Protein AF-A0A1J4YZ88-F1 (afdb_monomer)

pLDDT: mean 86.49, std 13.77, range [35.91, 98.31]

Solvent-accessible surface area (backbone atoms only — not comparable to full-atom values): 12355 Å² total; per-residue (Å²): 135,85,50,66,46,73,50,47,40,57,52,43,52,54,49,43,57,74,71,48,98,42,46,67,57,55,49,52,51,52,38,56,49,49,33,70,71,44,70,87,33,51,60,50,65,73,46,50,50,72,45,87,78,40,35,40,35,40,28,51,32,36,44,35,28,96,92,54,30,47,48,50,29,52,32,40,38,39,38,43,44,69,67,39,54,77,74,56,26,47,34,41,37,37,33,35,44,43,39,70,11,35,38,38,36,42,35,36,42,46,84,58,100,57,36,33,39,40,34,46,35,39,40,38,55,30,28,36,48,48,43,32,56,25,47,64,32,67,77,41,30,48,40,45,37,30,32,35,35,41,39,40,40,31,33,40,41,36,45,77,72,40,38,41,30,46,33,34,39,44,80,79,18,34,40,38,25,60,59,38,62,70,64,58,70,69,50,88,72,60,91,93,59,52,71,67,57,55,51,60,60,34,52,72,30,54,25,50,41,36,35,39,36,38,38,52,56,95,52,20,40,36,37,42,38,42,37,36,28,92,94,46,75,49,74,48,77,49,74,43,73,76,58,74,101

Sequence (245 aa):
MRNKIFILIIAAIVMASIMALSGPAAIFIAKRQLKNTFKGSIVTIEQCKINPLNSIIFSGIEINEPSSYNIKCEQISMRYDLYSLLTKGIVEFSASGFFGGKVDGNIKITLGKSPAYVADINLRNIDLDIFVKDFKLEKKMQVTGRLDGNIFIKGAGSRLKEVTGNLQAISPGGELTIKDTDYLKNMPIKSGVSWEDLVASLKNYVYNIGALKTSLENDNLIFTVSLSGETGKRNFTVVLHDFKI

Radius of gyration: 20.05 Å; Cα contacts (8 Å, |Δi|>4): 557; chains: 1; bounding box: 45×37×64 Å

Mean predicted aligned error: 7.02 Å

Structure (mmCIF, N/CA/C/O backbone):
data_AF-A0A1J4YZ88-F1
#
_entry.id   AF-A0A1J4YZ88-F1
#
loop_
_atom_site.group_PDB
_atom_site.id
_atom_site.type_symbol
_atom_site.label_atom_id
_atom_site.label_alt_id
_atom_site.label_comp_id
_atom_site.label_asym_id
_atom_site.label_entity_id
_atom_site.label_seq_id
_atom_site.pdbx_PDB_ins_code
_atom_site.Cartn_x
_atom_site.Cartn_y
_atom_site.Cartn_z
_atom_site.occupancy
_atom_site.B_iso_or_equiv
_atom_site.auth_seq_id
_atom_site.auth_comp_id
_atom_site.auth_asym_id
_atom_site.auth_atom_id
_atom_site.pdbx_PDB_model_num
ATOM 1 N N . MET A 1 1 ? 13.352 -21.632 -8.904 1.00 35.91 1 MET A N 1
ATOM 2 C CA . MET A 1 1 ? 13.649 -20.800 -10.102 1.00 35.91 1 MET A CA 1
ATOM 3 C C . MET A 1 1 ? 12.639 -19.670 -10.391 1.00 35.91 1 MET A C 1
ATOM 5 O O . MET A 1 1 ? 12.906 -18.881 -11.285 1.00 35.91 1 MET A O 1
ATOM 9 N N . ARG A 1 2 ? 11.537 -19.505 -9.635 1.00 39.88 2 ARG A N 1
ATOM 10 C CA . ARG A 1 2 ? 10.434 -18.556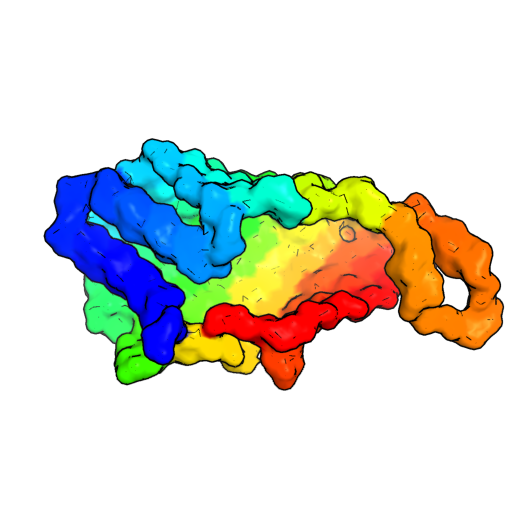 -9.933 1.00 39.88 2 ARG A CA 1
ATOM 11 C C . ARG A 1 2 ? 10.648 -17.082 -9.535 1.00 39.88 2 ARG A C 1
ATOM 13 O O . ARG A 1 2 ? 9.831 -16.245 -9.887 1.00 39.88 2 ARG A O 1
ATOM 20 N N . ASN A 1 3 ? 11.752 -16.745 -8.869 1.00 41.69 3 ASN A N 1
ATOM 21 C CA . ASN A 1 3 ? 11.842 -15.522 -8.056 1.00 41.69 3 ASN A CA 1
ATOM 22 C C . ASN A 1 3 ? 12.947 -14.542 -8.495 1.00 41.69 3 ASN A C 1
ATOM 24 O O . ASN A 1 3 ? 13.315 -13.620 -7.777 1.00 41.69 3 ASN A O 1
ATOM 28 N N . LYS A 1 4 ? 13.459 -14.702 -9.719 1.00 37.97 4 LYS A N 1
ATOM 29 C CA . LYS A 1 4 ? 14.284 -13.677 -10.382 1.00 37.97 4 LYS A CA 1
ATOM 30 C C . LYS A 1 4 ? 13.424 -12.552 -10.987 1.00 37.97 4 LYS A C 1
ATOM 32 O O . LYS A 1 4 ? 13.963 -11.577 -11.486 1.00 37.97 4 LYS A O 1
ATOM 37 N N . ILE A 1 5 ? 12.097 -12.690 -10.942 1.00 43.00 5 ILE A N 1
ATOM 38 C CA . ILE A 1 5 ? 11.166 -12.032 -11.856 1.00 43.00 5 ILE A CA 1
ATOM 39 C C . ILE A 1 5 ? 10.836 -10.596 -11.417 1.00 43.00 5 ILE A C 1
ATOM 41 O O . ILE A 1 5 ? 10.947 -9.736 -12.264 1.00 43.00 5 ILE A O 1
ATOM 45 N N . PHE A 1 6 ? 10.579 -10.264 -10.143 1.00 42.38 6 PHE A N 1
ATOM 46 C CA . PHE A 1 6 ? 10.074 -8.925 -9.739 1.00 42.38 6 PHE A CA 1
ATOM 47 C C . PHE A 1 6 ? 11.038 -7.731 -9.871 1.00 42.38 6 PHE A C 1
ATOM 49 O O . PHE A 1 6 ? 10.602 -6.604 -10.069 1.00 42.38 6 PHE A O 1
ATOM 56 N N . ILE A 1 7 ? 12.351 -7.945 -9.865 1.00 44.72 7 ILE A N 1
ATOM 57 C CA . ILE A 1 7 ? 13.300 -6.861 -10.186 1.00 44.72 7 ILE A CA 1
ATOM 58 C C . ILE A 1 7 ? 13.735 -6.919 -11.649 1.00 44.72 7 ILE A C 1
ATOM 60 O O . ILE A 1 7 ? 13.949 -5.877 -12.260 1.00 44.72 7 ILE A O 1
ATOM 64 N N . LEU A 1 8 ? 13.748 -8.111 -12.264 1.00 44.91 8 LEU A N 1
ATOM 65 C CA . LEU A 1 8 ? 13.722 -8.215 -13.725 1.00 44.91 8 LEU A CA 1
ATOM 66 C C . LEU A 1 8 ? 12.436 -7.600 -14.304 1.00 44.91 8 LEU A C 1
ATOM 68 O O . LEU A 1 8 ? 12.439 -7.261 -15.468 1.00 44.91 8 LEU A O 1
ATOM 72 N N . ILE A 1 9 ? 11.360 -7.402 -13.534 1.00 48.91 9 ILE A N 1
ATOM 73 C CA . ILE A 1 9 ? 10.124 -6.734 -13.963 1.00 48.91 9 ILE A CA 1
ATOM 74 C C . ILE A 1 9 ? 10.394 -5.262 -14.210 1.00 48.91 9 ILE A C 1
ATOM 76 O O . ILE A 1 9 ? 10.190 -4.801 -15.322 1.00 48.91 9 ILE A O 1
ATOM 80 N N . ILE A 1 10 ? 10.893 -4.538 -13.210 1.00 53.69 10 ILE A N 1
ATOM 81 C CA . ILE A 1 10 ? 11.164 -3.108 -13.362 1.00 53.69 10 ILE A CA 1
ATOM 82 C C . ILE A 1 10 ? 12.363 -2.916 -14.300 1.00 53.69 10 ILE A C 1
ATOM 84 O O . ILE A 1 10 ? 12.277 -2.139 -15.242 1.00 53.69 10 ILE A O 1
ATOM 88 N N . ALA A 1 11 ? 13.429 -3.711 -14.153 1.00 50.03 11 ALA A N 1
ATOM 89 C CA . ALA A 1 11 ? 14.609 -3.612 -15.011 1.00 50.03 11 ALA A CA 1
ATOM 90 C C . ALA A 1 11 ? 14.374 -4.080 -16.463 1.00 50.03 11 ALA A C 1
ATOM 92 O O . ALA A 1 11 ? 14.987 -3.517 -17.362 1.00 50.03 11 ALA A O 1
ATOM 93 N N . ALA A 1 12 ? 13.497 -5.058 -16.738 1.00 49.34 12 ALA A N 1
ATOM 94 C CA . ALA A 1 12 ? 13.145 -5.462 -18.108 1.00 49.34 12 ALA A CA 1
ATOM 95 C C . ALA A 1 12 ? 11.981 -4.660 -18.692 1.00 49.34 12 ALA A C 1
ATOM 97 O O . ALA A 1 12 ? 11.925 -4.548 -19.905 1.00 49.34 12 ALA A O 1
ATOM 98 N N . ILE A 1 13 ? 11.087 -4.061 -17.894 1.00 54.44 13 ILE A N 1
ATOM 99 C CA . ILE A 1 13 ? 10.165 -3.028 -18.398 1.00 54.44 13 ILE A CA 1
ATOM 100 C C . ILE A 1 13 ? 10.987 -1.828 -18.846 1.00 54.44 13 ILE A C 1
ATOM 102 O O . ILE A 1 13 ? 10.776 -1.358 -19.955 1.00 54.44 13 ILE A O 1
ATOM 106 N N . VAL A 1 14 ? 11.973 -1.406 -18.051 1.00 55.88 14 VAL A N 1
ATOM 107 C CA . VAL A 1 14 ? 12.908 -0.329 -18.393 1.00 55.88 14 VAL A CA 1
ATOM 108 C C . VAL A 1 14 ? 13.830 -0.721 -19.564 1.00 55.88 14 VAL A C 1
ATOM 110 O O . VAL A 1 14 ? 13.955 0.045 -20.508 1.00 55.88 14 VAL A O 1
ATOM 113 N N . MET A 1 15 ? 14.403 -1.932 -19.614 1.00 53.50 15 MET A N 1
ATOM 114 C CA . MET A 1 15 ? 15.228 -2.358 -20.765 1.00 53.50 15 MET A CA 1
ATOM 115 C C . MET A 1 15 ? 14.422 -2.649 -22.044 1.00 53.50 15 MET A C 1
ATOM 117 O O . MET A 1 15 ? 14.904 -2.363 -23.135 1.00 53.50 15 MET A O 1
ATOM 121 N N . ALA A 1 16 ? 13.202 -3.189 -21.957 1.00 48.66 16 ALA A N 1
ATOM 122 C CA . ALA A 1 16 ? 12.368 -3.460 -23.134 1.00 48.66 16 ALA A CA 1
ATOM 123 C C . ALA A 1 16 ? 11.719 -2.189 -23.697 1.00 48.66 16 ALA A C 1
ATOM 125 O O . ALA A 1 16 ? 11.510 -2.099 -24.902 1.00 48.66 16 ALA A O 1
ATOM 126 N N . SER A 1 17 ? 11.448 -1.188 -22.858 1.00 49.00 17 SER A N 1
ATOM 127 C CA . SER A 1 17 ? 11.030 0.145 -23.317 1.00 49.00 17 SER A CA 1
ATOM 128 C C . SER A 1 17 ? 12.177 0.935 -23.952 1.00 49.00 17 SER A C 1
ATOM 130 O O . SER A 1 17 ? 11.928 1.710 -24.870 1.00 49.00 17 SER A O 1
ATOM 132 N N . ILE A 1 18 ? 13.428 0.659 -23.560 1.00 54.47 18 ILE A N 1
ATOM 133 C CA . ILE A 1 18 ? 14.628 1.146 -24.258 1.00 54.47 18 ILE A CA 1
ATOM 134 C C . ILE A 1 18 ? 14.828 0.451 -25.623 1.00 54.47 18 ILE A C 1
ATOM 136 O O . ILE A 1 18 ? 15.449 1.038 -26.505 1.00 54.47 18 ILE A O 1
ATOM 140 N N . MET A 1 19 ? 14.292 -0.762 -25.845 1.00 51.78 19 MET A N 1
ATOM 141 C CA . MET A 1 19 ? 14.606 -1.570 -27.042 1.00 51.78 19 MET A CA 1
ATOM 142 C C . MET A 1 19 ? 13.437 -1.895 -27.999 1.00 51.78 19 MET A C 1
ATOM 144 O O . MET A 1 19 ? 13.708 -2.369 -29.099 1.00 51.78 19 MET A O 1
ATOM 148 N N . ALA A 1 20 ? 12.159 -1.645 -27.672 1.00 47.56 20 ALA A N 1
ATOM 149 C CA . ALA A 1 20 ? 11.039 -2.031 -28.550 1.00 47.56 20 ALA A CA 1
ATOM 150 C C . ALA A 1 20 ? 9.841 -1.053 -28.552 1.00 47.56 20 ALA A C 1
ATOM 152 O O . ALA A 1 20 ? 8.817 -1.280 -27.916 1.00 47.56 20 ALA A O 1
ATOM 153 N N . LEU A 1 21 ? 10.004 0.032 -29.311 1.00 60.50 21 LEU A N 1
ATOM 154 C CA . LEU A 1 21 ? 9.102 0.744 -30.246 1.00 60.50 21 LEU A CA 1
ATOM 155 C C . LEU A 1 21 ? 7.562 0.527 -30.327 1.00 60.50 21 LEU A C 1
ATOM 157 O O . LEU A 1 21 ? 6.963 1.019 -31.279 1.00 60.50 21 LEU A O 1
ATOM 161 N N . SER A 1 22 ? 6.842 -0.097 -29.389 1.00 74.56 22 SER A N 1
ATOM 162 C CA . SER A 1 22 ? 5.369 -0.014 -29.414 1.00 74.56 22 SER A CA 1
ATOM 163 C C . SER A 1 22 ? 4.721 -0.134 -28.030 1.00 74.56 22 SER A C 1
ATOM 165 O O . SER A 1 22 ? 5.022 -1.042 -27.254 1.00 74.56 22 SER A O 1
ATOM 167 N N . GLY A 1 23 ? 3.780 0.771 -27.725 1.00 83.81 23 GLY A N 1
ATOM 168 C CA . GLY A 1 23 ? 2.959 0.733 -26.505 1.00 83.81 23 GLY A CA 1
ATOM 169 C C . GLY A 1 23 ? 2.343 -0.646 -26.186 1.00 83.81 23 GLY A C 1
ATOM 170 O O . GLY A 1 23 ? 2.371 -1.046 -25.021 1.00 83.81 23 GLY A O 1
ATOM 171 N N . PRO A 1 24 ? 1.869 -1.436 -27.176 1.00 90.50 24 PRO A N 1
ATOM 172 C CA . PRO A 1 24 ? 1.367 -2.792 -26.946 1.00 90.50 24 PRO A CA 1
ATOM 173 C C . PRO A 1 24 ? 2.372 -3.755 -26.300 1.00 90.50 24 PRO A C 1
ATOM 175 O O . PRO A 1 24 ? 1.985 -4.538 -25.431 1.00 90.50 24 PRO A O 1
ATOM 178 N N . ALA A 1 25 ? 3.656 -3.695 -26.669 1.00 86.69 25 ALA A N 1
ATOM 179 C CA . ALA A 1 25 ? 4.680 -4.557 -26.078 1.00 86.69 25 ALA A CA 1
ATOM 180 C C . ALA A 1 25 ? 4.905 -4.220 -24.596 1.00 86.69 25 ALA A C 1
ATOM 182 O O . ALA A 1 25 ? 4.930 -5.118 -23.750 1.00 86.69 25 ALA A O 1
ATOM 183 N N . ALA A 1 26 ? 4.979 -2.927 -24.263 1.00 85.94 26 ALA A N 1
ATOM 184 C CA . ALA A 1 26 ? 5.083 -2.467 -22.880 1.00 85.94 26 ALA A CA 1
ATOM 185 C C . ALA A 1 26 ? 3.863 -2.894 -22.046 1.00 85.94 26 ALA A C 1
ATOM 187 O O . ALA A 1 26 ? 4.031 -3.399 -20.936 1.00 85.94 26 ALA A O 1
ATOM 188 N N . ILE A 1 27 ? 2.648 -2.783 -22.600 1.00 91.19 27 ILE A N 1
ATOM 189 C CA . ILE A 1 27 ? 1.417 -3.272 -21.960 1.00 91.19 27 ILE A CA 1
ATOM 190 C C . ILE A 1 27 ? 1.479 -4.782 -21.723 1.00 91.19 27 ILE A C 1
ATOM 192 O O . ILE A 1 27 ? 1.149 -5.240 -20.631 1.00 91.19 27 ILE A O 1
ATOM 196 N N . PHE A 1 28 ? 1.887 -5.571 -22.721 1.00 91.19 28 PHE A N 1
ATOM 197 C CA . PHE A 1 28 ? 1.975 -7.026 -22.591 1.00 91.19 28 PHE A CA 1
ATOM 198 C C . PHE A 1 28 ? 2.937 -7.435 -21.473 1.00 91.19 28 PHE A C 1
ATOM 200 O O . PHE A 1 28 ? 2.595 -8.276 -20.635 1.00 91.19 28 PHE A O 1
ATOM 207 N N . ILE A 1 29 ? 4.117 -6.808 -21.428 1.00 85.62 29 ILE A N 1
ATOM 208 C CA . ILE A 1 29 ? 5.100 -7.041 -20.371 1.00 85.62 29 ILE A CA 1
ATOM 209 C C . ILE A 1 29 ? 4.496 -6.635 -19.026 1.00 85.62 29 ILE A C 1
ATOM 211 O O . ILE A 1 29 ? 4.400 -7.482 -18.145 1.00 85.62 29 ILE A O 1
ATOM 215 N N . ALA A 1 30 ? 4.004 -5.405 -18.871 1.00 86.81 30 ALA A N 1
ATOM 216 C CA . ALA A 1 30 ? 3.410 -4.940 -17.618 1.00 86.81 30 ALA A CA 1
ATOM 217 C C . ALA A 1 30 ? 2.277 -5.864 -17.125 1.00 86.81 30 ALA A C 1
ATOM 219 O O . ALA A 1 30 ? 2.306 -6.310 -15.978 1.00 86.81 30 ALA A O 1
ATOM 220 N N . LYS A 1 31 ? 1.347 -6.270 -18.004 1.00 92.50 31 LYS A N 1
ATOM 221 C CA . LYS A 1 31 ? 0.271 -7.227 -17.683 1.00 92.50 31 LYS A CA 1
ATOM 222 C C . LYS A 1 31 ? 0.811 -8.569 -17.209 1.00 92.50 31 LYS A C 1
ATOM 224 O O . LYS A 1 31 ? 0.356 -9.083 -16.190 1.00 92.50 31 LYS A O 1
ATOM 229 N N . ARG A 1 32 ? 1.771 -9.156 -17.932 1.00 88.94 32 ARG A N 1
ATOM 230 C CA . ARG A 1 32 ? 2.384 -10.441 -17.553 1.00 88.94 32 ARG A CA 1
ATOM 231 C C . ARG A 1 32 ? 3.003 -10.361 -16.160 1.00 88.94 32 ARG A C 1
ATOM 233 O O . ARG A 1 32 ? 2.891 -11.296 -15.374 1.00 88.94 32 ARG A O 1
ATOM 240 N N . GLN A 1 33 ? 3.642 -9.242 -15.864 1.00 81.50 33 GLN A N 1
ATOM 241 C CA . GLN A 1 33 ? 4.367 -9.037 -14.624 1.00 81.50 33 GLN A CA 1
ATOM 242 C C . GLN A 1 33 ? 3.449 -8.775 -13.429 1.00 81.50 33 GLN A C 1
ATOM 244 O O . GLN A 1 33 ? 3.623 -9.386 -12.372 1.00 81.50 33 GLN A O 1
ATOM 249 N N . LEU A 1 34 ? 2.402 -7.976 -13.622 1.00 84.75 34 LEU A N 1
ATOM 250 C CA . LEU A 1 34 ? 1.334 -7.823 -12.641 1.00 84.75 34 LEU A CA 1
ATOM 251 C C . LEU A 1 34 ? 0.634 -9.164 -12.378 1.00 84.75 34 LEU A C 1
ATOM 253 O O . LEU A 1 34 ? 0.510 -9.547 -11.223 1.00 84.75 34 LEU A O 1
ATOM 257 N N . LYS A 1 35 ? 0.299 -9.954 -13.408 1.00 89.44 35 LYS A N 1
ATOM 258 C CA . LYS A 1 35 ? -0.305 -11.293 -13.230 1.00 89.44 35 LYS A CA 1
ATOM 259 C C . LYS A 1 35 ? 0.574 -12.260 -12.432 1.00 89.44 35 LYS A C 1
ATOM 261 O O . LYS A 1 35 ? 0.063 -13.072 -11.667 1.00 89.44 35 LYS A O 1
ATOM 266 N N . ASN A 1 36 ? 1.894 -12.192 -12.607 1.00 82.50 36 ASN A N 1
ATOM 267 C CA . ASN A 1 36 ? 2.829 -13.019 -11.839 1.00 82.50 36 ASN A CA 1
ATOM 268 C C . ASN A 1 36 ? 2.856 -12.642 -10.350 1.00 82.50 36 ASN A C 1
ATOM 270 O O . ASN A 1 36 ? 3.065 -13.517 -9.507 1.00 82.50 36 ASN A O 1
ATOM 274 N N . THR A 1 37 ? 2.662 -11.356 -10.058 1.00 78.81 37 THR A N 1
AT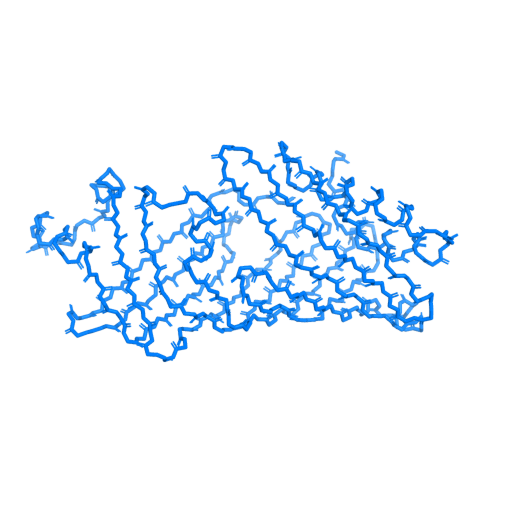OM 275 C CA . THR A 1 37 ? 2.654 -10.787 -8.704 1.00 78.81 37 THR A CA 1
ATOM 276 C C . THR A 1 37 ? 1.318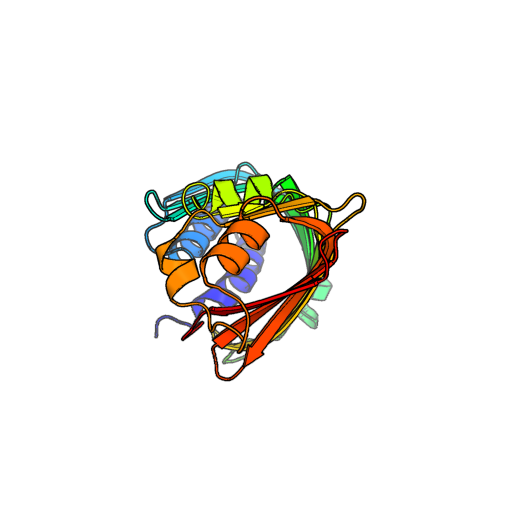 -11.066 -8.019 1.00 78.81 37 THR A C 1
ATOM 278 O O . THR A 1 37 ? 1.266 -11.660 -6.948 1.00 78.81 37 THR A O 1
ATOM 281 N N . PHE A 1 38 ? 0.228 -10.731 -8.701 1.00 82.31 38 PHE A N 1
ATOM 282 C CA . PHE A 1 38 ? -1.150 -10.894 -8.262 1.00 82.31 38 PHE A CA 1
ATOM 283 C C . PHE A 1 38 ? -1.722 -12.191 -8.839 1.00 82.31 38 PHE A C 1
ATOM 285 O O . PHE A 1 38 ? -2.533 -12.192 -9.769 1.00 82.31 38 PHE A O 1
ATOM 292 N N . LYS A 1 39 ? -1.241 -13.330 -8.334 1.00 88.50 39 LYS A N 1
ATOM 293 C CA . LYS A 1 39 ? -1.660 -14.652 -8.827 1.00 88.50 39 LYS A CA 1
ATOM 294 C C . LYS A 1 39 ? -3.175 -14.822 -8.697 1.00 88.50 39 LYS A C 1
ATOM 296 O O . LYS A 1 39 ? -3.743 -14.497 -7.663 1.00 88.50 39 LYS A O 1
ATOM 301 N N . GLY A 1 40 ? -3.806 -15.356 -9.742 1.00 91.50 40 GLY A N 1
ATOM 302 C CA . GLY A 1 40 ? -5.262 -15.532 -9.802 1.00 91.50 40 GLY A CA 1
ATOM 303 C C . GLY A 1 40 ? -6.034 -14.274 -10.209 1.00 91.50 40 GLY A C 1
ATOM 304 O O . GLY A 1 40 ? -7.222 -14.372 -10.491 1.00 91.50 40 GLY A O 1
ATOM 305 N N . SER A 1 41 ? -5.371 -13.117 -10.314 1.00 93.00 41 SER A N 1
ATOM 306 C CA . SER A 1 41 ? -6.032 -11.885 -10.740 1.00 93.00 41 SER A CA 1
ATOM 307 C C . SER A 1 41 ? -6.116 -11.743 -12.263 1.00 93.00 41 SER A C 1
ATOM 309 O O . SER A 1 41 ? -5.281 -12.230 -13.040 1.00 93.00 41 SER A O 1
ATOM 311 N N . ILE A 1 42 ? -7.138 -11.013 -12.690 1.00 97.19 42 ILE A N 1
ATOM 312 C CA . ILE A 1 42 ? -7.305 -10.480 -14.032 1.00 97.19 42 ILE A CA 1
ATOM 313 C C . ILE A 1 42 ? -6.685 -9.085 -14.035 1.00 97.19 42 ILE A C 1
ATOM 315 O O . ILE A 1 42 ? -7.093 -8.218 -13.268 1.00 97.19 42 ILE A O 1
ATOM 319 N N . VAL A 1 43 ? -5.702 -8.878 -14.911 1.00 95.25 43 VAL A N 1
ATOM 320 C CA . VAL A 1 43 ? -5.016 -7.590 -15.060 1.00 95.25 43 VAL A CA 1
ATOM 321 C C . VAL A 1 43 ? -5.374 -6.962 -16.395 1.00 95.25 43 VAL A C 1
ATOM 323 O O . VAL A 1 43 ? -5.107 -7.552 -17.454 1.00 95.25 43 VAL A O 1
ATOM 326 N N . THR A 1 44 ? -5.891 -5.740 -16.345 1.00 97.50 44 THR A N 1
ATOM 327 C CA . THR A 1 44 ? -6.108 -4.884 -17.509 1.00 97.50 44 THR A CA 1
ATOM 328 C C . THR A 1 44 ? -5.240 -3.626 -17.412 1.00 97.50 44 THR A C 1
ATOM 330 O O . THR A 1 44 ? -4.812 -3.199 -16.345 1.00 97.50 44 THR A O 1
ATOM 333 N N . ILE A 1 45 ? -4.881 -3.116 -18.585 1.00 96.31 45 ILE A N 1
ATOM 334 C CA . ILE A 1 45 ? -4.183 -1.849 -18.807 1.00 96.31 45 ILE A CA 1
ATOM 335 C C . ILE A 1 45 ? -4.753 -1.379 -20.136 1.00 96.31 45 ILE A C 1
ATOM 337 O O . ILE A 1 45 ? -4.654 -2.126 -21.124 1.00 96.31 45 ILE A O 1
ATOM 341 N N . GLU A 1 46 ? -5.394 -0.219 -20.131 1.00 97.25 46 GLU A N 1
ATOM 342 C CA . GLU A 1 46 ? -6.083 0.333 -21.296 1.00 97.25 46 GLU A CA 1
ATOM 343 C C . GLU A 1 46 ? -5.097 0.962 -22.273 1.00 97.25 46 GLU A C 1
ATOM 345 O O . GLU A 1 46 ? -5.134 0.679 -23.470 1.00 97.25 46 GLU A O 1
ATOM 350 N N . GLN A 1 47 ? -4.196 1.803 -21.762 1.00 96.50 47 GLN A N 1
ATOM 351 C CA . GLN A 1 47 ? -3.311 2.611 -22.594 1.00 96.50 47 GLN A CA 1
ATOM 352 C C . GLN A 1 47 ? -1.883 2.636 -22.058 1.00 96.50 47 GLN A C 1
ATOM 354 O O . GLN A 1 47 ? -1.631 2.504 -20.859 1.00 96.50 47 GLN A O 1
ATOM 359 N N . CYS A 1 48 ? -0.936 2.838 -22.973 1.00 94.38 48 CYS A N 1
ATOM 360 C CA . CYS A 1 48 ? 0.456 3.107 -22.652 1.00 94.38 48 CYS A CA 1
ATOM 361 C C . CYS A 1 48 ? 0.997 4.186 -23.589 1.00 94.38 48 CYS A C 1
ATOM 363 O O . CYS A 1 48 ? 0.915 4.051 -24.812 1.00 94.38 48 CYS A O 1
ATOM 365 N N . LYS A 1 49 ? 1.556 5.246 -23.007 1.00 94.06 49 LYS A N 1
ATOM 366 C CA . LYS A 1 49 ? 2.284 6.303 -23.709 1.00 94.06 49 LYS A CA 1
ATOM 367 C C . LYS A 1 49 ? 3.750 6.203 -23.321 1.00 94.06 49 LYS A C 1
ATOM 369 O O . LYS A 1 49 ? 4.080 6.214 -22.140 1.00 94.06 49 LYS A O 1
ATOM 374 N N . ILE A 1 50 ? 4.622 6.104 -24.315 1.00 89.44 50 ILE A N 1
ATOM 375 C CA . ILE A 1 50 ? 6.066 6.016 -24.109 1.00 89.44 50 ILE A CA 1
ATOM 376 C C . ILE A 1 50 ? 6.681 7.271 -24.710 1.00 89.44 50 ILE A C 1
ATOM 378 O O . ILE A 1 50 ? 6.495 7.545 -25.893 1.00 89.44 50 ILE A O 1
ATOM 382 N N . ASN A 1 51 ? 7.414 8.015 -23.892 1.00 88.56 51 ASN A N 1
ATOM 383 C CA . ASN A 1 51 ? 8.386 8.988 -24.349 1.00 88.56 51 ASN A CA 1
ATOM 384 C C . ASN A 1 51 ? 9.772 8.347 -24.193 1.00 88.56 51 ASN A C 1
ATOM 386 O O . ASN A 1 51 ? 10.294 8.317 -23.075 1.00 88.56 51 ASN A O 1
ATOM 390 N N . PRO A 1 52 ? 10.378 7.844 -25.287 1.00 79.94 52 PRO A N 1
ATOM 391 C CA . PRO A 1 52 ? 11.627 7.087 -25.230 1.00 79.94 52 PRO A CA 1
ATOM 392 C C . PRO A 1 52 ? 12.744 7.803 -24.472 1.00 79.94 52 PRO A C 1
ATOM 394 O O . PRO A 1 52 ? 13.581 7.152 -23.853 1.00 79.94 52 PRO A O 1
ATOM 397 N N . LEU A 1 53 ? 12.729 9.138 -24.490 1.00 81.56 53 LEU A N 1
ATOM 398 C CA . LEU A 1 53 ? 13.763 9.955 -23.879 1.00 81.56 53 LEU A CA 1
ATOM 399 C C . LEU A 1 53 ? 13.690 9.983 -22.354 1.00 81.56 53 LEU A C 1
ATOM 401 O O . LEU A 1 53 ? 14.732 10.161 -21.730 1.00 81.56 53 LEU A O 1
ATOM 405 N N . ASN A 1 54 ? 12.502 9.868 -21.747 1.00 87.38 54 ASN A N 1
ATOM 406 C CA . ASN A 1 54 ? 12.401 10.137 -20.312 1.00 87.38 54 ASN A CA 1
ATOM 407 C C . ASN A 1 54 ? 11.216 9.547 -19.542 1.00 87.38 54 ASN A C 1
ATOM 409 O O . ASN A 1 54 ? 11.172 9.734 -18.325 1.00 87.38 54 ASN A O 1
ATOM 413 N N . SER A 1 55 ? 10.217 8.927 -20.179 1.00 90.19 55 SER A N 1
ATOM 414 C CA . SER A 1 55 ? 9.044 8.483 -19.421 1.00 90.19 55 SER A CA 1
ATOM 415 C C . SER A 1 55 ? 8.204 7.399 -20.077 1.00 90.19 55 SER A C 1
ATOM 417 O O . SER A 1 55 ? 8.107 7.283 -21.296 1.00 90.19 55 SER A O 1
ATOM 419 N N . ILE A 1 56 ? 7.535 6.617 -19.233 1.00 90.75 56 ILE A N 1
ATOM 420 C CA . ILE A 1 56 ? 6.498 5.658 -19.617 1.00 90.75 56 ILE A CA 1
ATOM 421 C C . ILE A 1 56 ? 5.285 5.913 -18.736 1.00 90.75 56 ILE A C 1
ATOM 423 O O . ILE A 1 56 ? 5.405 5.986 -17.516 1.00 90.75 56 ILE A O 1
ATOM 427 N N . ILE A 1 57 ? 4.115 6.016 -19.353 1.00 93.75 57 ILE A N 1
ATOM 428 C CA . ILE A 1 57 ? 2.844 6.254 -18.680 1.00 93.75 57 ILE A CA 1
ATOM 429 C C . ILE A 1 57 ? 1.894 5.118 -19.042 1.00 93.75 57 ILE A C 1
ATOM 431 O O . ILE A 1 57 ? 1.619 4.893 -20.218 1.00 93.75 57 ILE A O 1
ATOM 435 N N . PHE A 1 58 ? 1.386 4.412 -18.042 1.00 94.12 58 PHE A N 1
ATOM 436 C CA . PHE A 1 58 ? 0.306 3.437 -18.161 1.00 94.12 58 PHE A CA 1
ATOM 437 C C . PHE A 1 58 ? -0.980 4.048 -17.613 1.00 94.12 58 PHE A C 1
ATOM 439 O O . PHE A 1 58 ? -0.929 4.707 -16.578 1.00 94.12 58 PHE A O 1
ATOM 446 N N . SER A 1 59 ? -2.114 3.812 -18.267 1.00 96.69 59 SER A N 1
ATOM 447 C CA . SER A 1 59 ? -3.418 4.334 -17.838 1.00 96.69 59 SER A CA 1
ATOM 448 C C . SER A 1 59 ? -4.494 3.253 -17.853 1.00 96.69 59 SER A C 1
ATOM 450 O O . SER A 1 59 ? -4.391 2.289 -18.620 1.00 96.69 59 SER A O 1
ATOM 452 N N . GLY A 1 60 ? -5.514 3.429 -17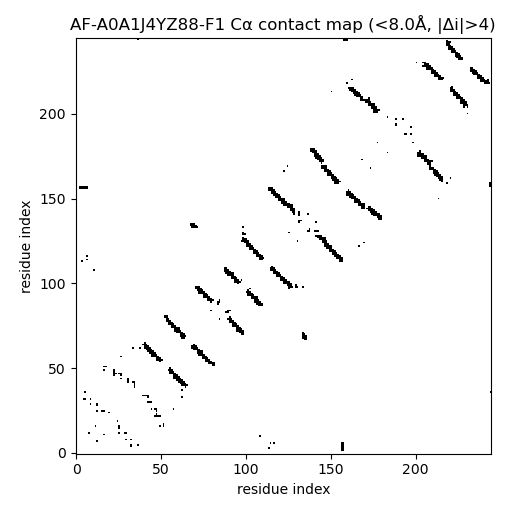.008 1.00 95.81 60 GLY A N 1
ATOM 453 C CA . GLY A 1 60 ? -6.642 2.504 -16.887 1.00 95.81 60 GLY A CA 1
ATOM 454 C C . GLY A 1 60 ? -6.187 1.126 -16.415 1.00 95.81 60 GLY A C 1
ATOM 455 O O . GLY A 1 60 ? -6.361 0.130 -17.116 1.00 95.81 60 GLY A O 1
ATOM 456 N N . ILE A 1 61 ? -5.487 1.083 -15.280 1.00 95.12 61 ILE A N 1
ATOM 457 C CA . ILE A 1 61 ? -4.950 -0.154 -14.712 1.00 95.12 61 ILE A CA 1
ATOM 458 C C . ILE A 1 61 ? -5.973 -0.706 -13.724 1.00 95.12 61 ILE A C 1
ATOM 460 O O . ILE A 1 61 ? -6.343 -0.030 -12.764 1.00 95.12 61 ILE A O 1
ATOM 464 N N . GLU A 1 62 ? -6.386 -1.952 -13.931 1.00 96.38 62 GLU A N 1
ATOM 465 C CA . GLU A 1 62 ? -7.261 -2.679 -13.012 1.00 96.38 62 GLU A CA 1
ATOM 466 C C . GLU A 1 62 ? -6.661 -4.055 -12.718 1.00 96.38 62 GLU A C 1
ATOM 468 O O . GLU A 1 62 ? -6.225 -4.778 -13.621 1.00 96.38 62 GLU A O 1
ATOM 473 N N . ILE A 1 63 ? -6.615 -4.407 -11.435 1.00 93.62 63 ILE A N 1
ATOM 474 C CA . ILE A 1 63 ? -6.155 -5.703 -10.940 1.00 93.62 63 ILE A CA 1
ATOM 475 C C . ILE A 1 63 ? -7.294 -6.291 -10.116 1.00 93.62 63 ILE A C 1
ATOM 477 O O . ILE A 1 63 ? -7.501 -5.922 -8.960 1.00 93.62 63 ILE A O 1
ATOM 481 N N . ASN A 1 64 ? -8.030 -7.217 -10.717 1.00 96.12 64 ASN A N 1
ATOM 482 C CA . ASN A 1 64 ? -9.222 -7.795 -10.120 1.00 96.12 64 ASN A CA 1
ATOM 483 C C . ASN A 1 64 ? -9.002 -9.272 -9.794 1.00 96.12 64 ASN A C 1
ATOM 485 O O . ASN A 1 64 ? -8.832 -10.099 -10.689 1.00 96.12 64 ASN A O 1
ATOM 489 N N . GLU A 1 65 ? -9.041 -9.611 -8.513 1.00 95.31 65 GLU A N 1
ATOM 490 C CA . GLU A 1 65 ? -9.215 -10.974 -8.031 1.00 95.31 65 GLU A CA 1
ATOM 491 C C . GLU A 1 65 ? -10.675 -11.108 -7.547 1.00 95.31 65 GLU A C 1
ATOM 493 O O . GLU A 1 65 ? -11.063 -10.492 -6.543 1.00 95.31 65 GLU A O 1
ATOM 498 N N . PRO A 1 66 ? -11.530 -11.863 -8.267 1.00 93.06 66 PRO A N 1
ATOM 499 C CA . PRO A 1 66 ? -12.974 -11.872 -8.042 1.00 93.06 66 PRO A CA 1
ATOM 500 C C . PRO A 1 66 ? -13.417 -12.156 -6.605 1.00 93.06 66 PRO A C 1
ATOM 502 O O . PRO A 1 66 ? -14.460 -11.642 -6.199 1.00 93.06 66 PRO A O 1
ATOM 505 N N . SER A 1 67 ? -12.633 -12.888 -5.814 1.00 91.69 67 SER A N 1
ATOM 506 C CA . SER A 1 67 ? -12.984 -13.210 -4.427 1.00 91.69 67 SER A CA 1
ATOM 507 C C . SER A 1 67 ? -12.407 -12.256 -3.375 1.00 91.69 67 SER A C 1
ATOM 509 O O . SER A 1 67 ? -12.986 -12.140 -2.299 1.00 91.69 67 SER A O 1
ATOM 511 N N . SER A 1 68 ? -11.329 -11.533 -3.688 1.00 89.31 68 SER A N 1
ATOM 512 C CA . SER A 1 68 ? -10.492 -10.883 -2.672 1.00 89.31 68 SER A CA 1
ATOM 513 C C . SER A 1 68 ? -10.323 -9.386 -2.875 1.00 89.31 68 SER A C 1
ATOM 515 O O . SER A 1 68 ? -10.366 -8.654 -1.898 1.00 89.31 68 SER A O 1
ATOM 517 N N . TYR A 1 69 ? -10.117 -8.904 -4.104 1.00 90.38 69 TYR A N 1
ATOM 518 C CA . TYR A 1 69 ? -9.854 -7.477 -4.315 1.00 90.38 69 TYR A CA 1
ATOM 519 C C . TYR A 1 69 ? -10.138 -7.001 -5.741 1.00 90.38 69 TYR A C 1
ATOM 521 O O . TYR A 1 69 ? -10.108 -7.782 -6.687 1.00 90.38 69 TYR A O 1
ATOM 529 N N . ASN A 1 70 ? -10.390 -5.707 -5.903 1.00 94.94 70 ASN A N 1
ATOM 530 C CA . ASN A 1 70 ? -10.370 -4.993 -7.170 1.00 94.94 70 ASN A CA 1
ATOM 531 C C . ASN A 1 70 ? -9.605 -3.678 -6.990 1.00 94.94 70 ASN A C 1
ATOM 533 O O . ASN A 1 70 ? -10.154 -2.714 -6.476 1.00 94.94 70 ASN A O 1
ATOM 537 N N . ILE A 1 71 ? -8.338 -3.655 -7.397 1.00 91.44 71 ILE A N 1
ATOM 538 C CA . ILE A 1 71 ? -7.468 -2.487 -7.252 1.00 91.44 71 ILE A CA 1
ATOM 539 C C . ILE A 1 71 ? -7.491 -1.702 -8.556 1.00 91.44 71 ILE A C 1
ATOM 541 O O . ILE A 1 71 ? -7.147 -2.241 -9.614 1.00 91.44 71 ILE A O 1
ATOM 545 N N . LYS A 1 72 ? -7.828 -0.416 -8.464 1.00 93.06 72 LYS A N 1
ATOM 546 C CA . LYS A 1 72 ? -7.836 0.503 -9.603 1.00 93.06 72 LYS A CA 1
ATOM 547 C C . LYS A 1 72 ? -6.745 1.552 -9.474 1.00 93.06 72 LYS A C 1
ATOM 549 O O . LYS A 1 72 ? -6.468 2.076 -8.398 1.00 93.06 72 LYS A O 1
ATOM 554 N N . CYS A 1 73 ? -6.121 1.862 -10.600 1.00 91.81 73 CYS A N 1
ATOM 555 C CA . CYS A 1 73 ? -5.181 2.959 -10.717 1.00 91.81 73 CYS A CA 1
ATOM 556 C C . CYS A 1 73 ? -5.401 3.654 -12.059 1.00 91.81 73 CYS A C 1
ATOM 558 O O . CYS A 1 73 ? -5.318 3.041 -13.125 1.00 91.81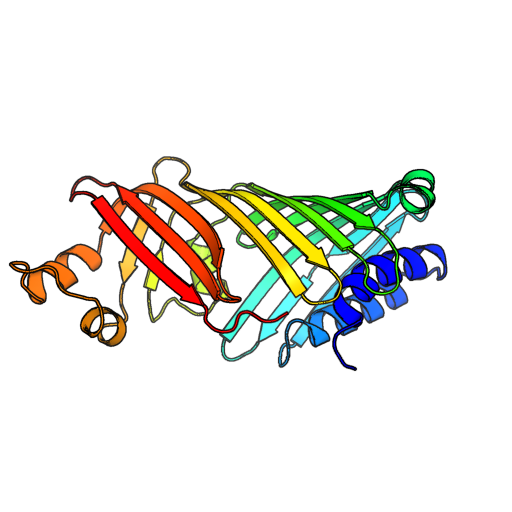 73 CYS A O 1
ATOM 560 N N . GLU A 1 74 ? -5.700 4.948 -11.998 1.00 95.00 74 GLU A N 1
ATOM 561 C CA . GLU A 1 74 ? -5.987 5.752 -13.184 1.00 95.00 74 GLU A CA 1
ATOM 562 C C . GLU A 1 74 ? -4.756 5.854 -14.075 1.00 95.00 74 GLU A C 1
ATOM 564 O O . GLU A 1 74 ? -4.846 5.693 -15.294 1.00 95.00 74 GLU A O 1
ATOM 569 N N . GLN A 1 75 ? -3.601 6.111 -13.458 1.00 93.44 75 GLN A N 1
ATOM 570 C CA . GLN A 1 75 ? -2.357 6.324 -14.171 1.00 93.44 75 GLN A CA 1
ATOM 571 C C . GLN A 1 75 ? -1.148 5.954 -13.316 1.00 93.44 75 GLN A C 1
ATOM 573 O O . GLN A 1 75 ? -1.078 6.351 -12.160 1.00 93.44 75 GLN A O 1
ATOM 578 N N . ILE A 1 76 ? -0.159 5.290 -13.918 1.00 92.00 76 ILE A N 1
ATOM 579 C CA . ILE A 1 76 ? 1.204 5.146 -13.391 1.00 92.00 76 ILE A CA 1
ATOM 580 C C . ILE A 1 76 ? 2.166 5.771 -14.394 1.00 92.00 76 ILE A C 1
ATOM 582 O O . ILE A 1 76 ? 2.249 5.333 -15.537 1.00 92.00 76 ILE A O 1
ATOM 586 N N . SER A 1 77 ? 2.909 6.778 -13.961 1.00 91.94 77 SER A N 1
ATOM 587 C CA . SER A 1 77 ? 4.004 7.404 -14.687 1.00 91.94 77 SER A CA 1
ATOM 588 C C . SER A 1 77 ? 5.330 6.979 -14.070 1.00 91.94 77 SER A C 1
ATOM 590 O O . SER A 1 77 ? 5.507 7.057 -12.857 1.00 91.94 77 SER A O 1
ATOM 592 N N . MET A 1 78 ? 6.269 6.548 -14.901 1.00 90.50 78 MET A N 1
ATOM 593 C CA . MET A 1 78 ? 7.661 6.333 -14.529 1.00 90.50 78 MET A CA 1
ATOM 594 C C . MET A 1 78 ? 8.514 7.300 -15.328 1.00 90.50 78 MET A C 1
ATOM 596 O O . MET A 1 78 ? 8.432 7.319 -16.557 1.00 90.50 78 MET A O 1
ATOM 600 N N . ARG A 1 79 ? 9.332 8.088 -14.637 1.00 90.31 79 ARG A N 1
ATOM 601 C CA . ARG A 1 79 ? 10.314 8.985 -15.234 1.00 90.31 79 ARG A CA 1
ATOM 602 C C . ARG A 1 79 ? 11.705 8.423 -15.010 1.00 90.31 79 ARG A C 1
ATOM 604 O O . ARG A 1 79 ? 12.047 7.970 -13.920 1.00 90.31 79 ARG A O 1
ATOM 611 N N . TYR A 1 80 ? 12.504 8.453 -16.060 1.00 85.00 80 TYR A N 1
ATOM 612 C CA . TYR A 1 80 ? 13.871 7.968 -16.035 1.00 85.00 80 TYR A CA 1
ATOM 613 C C . TYR A 1 80 ? 14.778 8.918 -16.808 1.00 85.00 80 TYR A C 1
ATOM 615 O O . TYR A 1 80 ? 14.354 9.593 -17.741 1.00 85.00 80 TYR A O 1
ATOM 623 N N . ASP A 1 81 ? 16.044 8.940 -16.419 1.00 83.62 81 ASP A N 1
ATOM 624 C CA . ASP A 1 81 ? 17.119 9.554 -17.186 1.00 83.62 81 ASP A CA 1
ATOM 625 C C . ASP A 1 81 ? 18.019 8.429 -17.707 1.00 83.62 81 ASP A C 1
ATOM 627 O O . ASP A 1 81 ? 18.461 7.575 -16.936 1.00 83.62 81 ASP A O 1
ATOM 631 N N . LEU A 1 82 ? 18.274 8.406 -19.018 1.00 75.81 82 LEU A N 1
ATOM 632 C CA . LEU A 1 82 ? 19.083 7.370 -19.665 1.00 75.81 82 LEU A CA 1
ATOM 633 C C . LEU A 1 82 ? 20.475 7.256 -19.028 1.00 75.81 82 LEU A C 1
ATOM 635 O O . LEU A 1 82 ? 20.970 6.145 -18.836 1.00 75.81 82 LEU A O 1
ATOM 639 N N . TYR A 1 83 ? 21.084 8.380 -18.638 1.00 77.56 83 TYR A N 1
ATOM 640 C CA . TYR A 1 83 ? 22.381 8.365 -17.962 1.00 77.56 83 TYR A CA 1
ATOM 641 C C . TYR A 1 83 ? 22.276 7.765 -16.553 1.00 77.56 83 TYR A C 1
ATOM 643 O O . TYR A 1 83 ? 23.082 6.915 -16.153 1.00 77.56 83 TYR A O 1
ATOM 651 N N . SER A 1 84 ? 21.238 8.145 -15.810 1.00 73.62 84 SER A N 1
ATOM 652 C CA . SER A 1 84 ? 20.930 7.576 -14.497 1.00 73.62 84 SER A CA 1
ATOM 653 C C . SER A 1 84 ? 20.633 6.077 -14.562 1.00 73.62 84 SER A C 1
ATOM 655 O O . SER A 1 84 ? 21.067 5.348 -13.672 1.00 73.62 84 SER A O 1
ATOM 657 N N . LEU A 1 85 ? 19.981 5.576 -15.616 1.00 70.44 85 LEU A N 1
ATOM 658 C CA . LEU A 1 85 ? 19.741 4.141 -15.810 1.00 70.44 85 LEU A CA 1
ATOM 659 C C . LEU A 1 85 ? 21.030 3.345 -16.032 1.00 70.44 85 LEU A C 1
ATOM 661 O O . LEU A 1 85 ? 21.150 2.233 -15.520 1.00 70.44 85 LEU A O 1
ATOM 665 N N . LEU A 1 86 ? 22.003 3.920 -16.742 1.00 68.94 86 LEU A N 1
ATOM 666 C CA . LEU A 1 86 ? 23.298 3.282 -16.997 1.00 68.94 86 LEU A CA 1
ATOM 667 C C . LEU A 1 86 ? 24.217 3.279 -15.767 1.00 68.94 86 LEU A C 1
ATOM 669 O O . LEU A 1 86 ? 25.066 2.399 -15.642 1.00 68.94 86 LEU A O 1
ATOM 673 N N . THR A 1 87 ? 24.065 4.250 -14.862 1.00 71.38 87 THR A N 1
ATOM 674 C CA . THR A 1 87 ? 25.031 4.479 -13.773 1.00 71.38 87 THR A CA 1
ATOM 675 C C . THR A 1 87 ? 24.512 4.146 -12.375 1.00 71.38 87 THR A C 1
ATOM 677 O O . THR A 1 87 ? 25.284 3.674 -11.539 1.00 71.38 87 THR A O 1
ATOM 680 N N . LYS A 1 88 ? 23.234 4.417 -12.073 1.00 67.50 88 LYS A N 1
ATOM 681 C CA . LYS A 1 88 ? 22.690 4.360 -10.699 1.00 67.50 88 LYS A CA 1
ATOM 682 C C . LYS A 1 88 ? 21.274 3.782 -10.581 1.00 67.50 88 LYS A C 1
ATOM 684 O O . LYS A 1 88 ? 20.832 3.564 -9.455 1.00 67.50 88 LYS A O 1
ATOM 689 N N . GLY A 1 89 ? 20.589 3.522 -11.695 1.00 69.94 89 GLY A N 1
ATOM 690 C CA . GLY A 1 89 ? 19.282 2.866 -11.755 1.00 69.94 89 GLY A CA 1
ATOM 691 C C . GLY A 1 89 ? 18.185 3.565 -10.951 1.00 69.94 89 GLY A C 1
ATOM 692 O O . GLY A 1 89 ? 17.372 2.865 -10.352 1.00 69.94 89 GLY A O 1
ATOM 693 N N . ILE A 1 90 ? 18.196 4.904 -10.869 1.00 76.94 90 ILE A N 1
ATOM 694 C CA . ILE A 1 90 ? 17.146 5.670 -10.176 1.00 76.94 90 ILE A CA 1
ATOM 695 C C . ILE A 1 90 ? 15.993 5.928 -11.144 1.00 76.94 90 ILE A C 1
ATOM 697 O O . ILE A 1 90 ? 16.202 6.440 -12.243 1.00 76.94 90 ILE A O 1
ATOM 701 N N . VAL A 1 91 ? 14.789 5.567 -10.716 1.00 85.44 91 VAL A N 1
ATOM 702 C CA . VAL A 1 91 ? 13.536 5.779 -11.435 1.00 85.44 91 VAL A CA 1
ATOM 703 C C . VAL A 1 91 ? 12.578 6.503 -10.501 1.00 85.44 91 VAL A C 1
ATOM 705 O O . VAL A 1 91 ? 12.253 6.001 -9.424 1.00 85.44 91 VAL A O 1
ATOM 708 N N . GLU A 1 92 ? 12.129 7.675 -10.925 1.00 90.38 92 GLU A N 1
ATOM 709 C CA . GLU A 1 92 ? 11.020 8.380 -10.293 1.00 90.38 92 GLU A CA 1
ATOM 710 C C . GLU A 1 92 ? 9.717 7.736 -10.759 1.00 90.38 92 GLU A C 1
ATOM 712 O O . GLU A 1 92 ? 9.550 7.429 -11.942 1.00 90.38 92 GLU A O 1
ATOM 717 N N . PHE A 1 93 ? 8.764 7.550 -9.858 1.00 91.00 93 PHE A N 1
ATOM 718 C CA . PHE A 1 93 ? 7.438 7.084 -10.235 1.00 91.00 93 PHE A CA 1
ATOM 719 C C . PHE A 1 93 ? 6.352 7.909 -9.559 1.00 91.00 93 PHE A C 1
ATOM 721 O O . PHE A 1 93 ? 6.544 8.488 -8.491 1.00 91.00 93 PHE A O 1
ATOM 728 N N . SER A 1 94 ? 5.192 7.958 -10.200 1.00 93.50 94 SER A N 1
ATOM 729 C CA . SER A 1 94 ? 3.985 8.553 -9.652 1.00 93.50 94 SER A CA 1
ATOM 730 C C . SER A 1 94 ? 2.767 7.787 -10.142 1.00 93.50 94 SER A C 1
ATOM 732 O O . SER A 1 94 ? 2.673 7.459 -11.321 1.00 93.50 94 SER A O 1
ATOM 734 N N . ALA A 1 95 ? 1.834 7.503 -9.247 1.00 90.94 95 ALA A N 1
ATOM 735 C CA . ALA A 1 95 ? 0.561 6.879 -9.528 1.00 90.94 95 ALA A CA 1
ATOM 736 C C . ALA A 1 95 ? -0.585 7.763 -9.017 1.00 90.94 95 ALA A C 1
ATOM 738 O O . ALA A 1 95 ? -0.495 8.324 -7.922 1.00 90.94 95 ALA A O 1
ATOM 739 N N . SER A 1 96 ? -1.666 7.875 -9.787 1.00 93.88 96 SER A N 1
ATOM 740 C CA . SER A 1 96 ? -2.896 8.571 -9.391 1.00 93.88 96 SER A CA 1
ATOM 741 C C . SER A 1 96 ? -4.092 7.625 -9.347 1.00 93.88 96 SER A C 1
ATOM 743 O O . SER A 1 96 ? -4.121 6.586 -10.015 1.00 93.88 96 SER A O 1
ATOM 745 N N . GLY A 1 97 ? -5.068 7.977 -8.511 1.00 87.94 97 GLY A N 1
ATOM 746 C CA . GLY A 1 97 ? -6.284 7.195 -8.291 1.00 87.94 97 GLY A CA 1
ATOM 747 C C . GLY A 1 97 ? -6.066 5.931 -7.458 1.00 87.94 97 GLY A C 1
ATOM 748 O O . GLY A 1 97 ? -7.021 5.207 -7.200 1.00 87.94 97 GLY A O 1
ATOM 749 N N . PHE A 1 98 ? -4.835 5.665 -7.011 1.00 85.75 98 PHE A N 1
ATOM 750 C CA . PHE A 1 98 ? -4.521 4.510 -6.176 1.00 85.75 98 PHE A CA 1
ATOM 751 C C . PHE A 1 98 ? -5.177 4.685 -4.803 1.00 85.75 98 PHE A C 1
ATOM 753 O O . PHE A 1 98 ? -4.803 5.590 -4.054 1.00 85.75 98 PHE A O 1
ATOM 760 N N . PHE A 1 99 ? -6.195 3.869 -4.516 1.00 91.62 99 PHE A N 1
ATOM 761 C CA . PHE A 1 99 ? -7.094 4.036 -3.366 1.00 91.62 99 PHE A CA 1
ATOM 762 C C . PHE A 1 99 ? -7.643 5.471 -3.240 1.00 91.62 99 PHE A C 1
ATOM 764 O O . PHE A 1 99 ? -7.671 6.049 -2.157 1.00 91.62 99 PHE A O 1
ATOM 771 N N . GLY A 1 100 ? -7.990 6.101 -4.370 1.00 93.88 100 GLY A N 1
ATOM 772 C CA . GLY A 1 100 ? -8.470 7.491 -4.420 1.00 93.88 100 GLY A CA 1
ATOM 773 C C . GLY A 1 100 ? -7.426 8.570 -4.109 1.00 93.88 100 GLY A C 1
ATOM 774 O O . GLY A 1 100 ? -7.756 9.757 -4.091 1.00 93.88 100 GLY A O 1
ATOM 775 N N . GLY A 1 101 ? -6.172 8.180 -3.881 1.00 95.56 101 GLY A N 1
ATOM 776 C CA . GLY A 1 101 ? -5.074 9.082 -3.571 1.00 95.56 101 GLY A CA 1
ATOM 777 C C . GLY A 1 101 ? -4.001 9.130 -4.651 1.00 95.56 101 GLY A C 1
ATOM 778 O O . GLY A 1 101 ? -4.209 8.803 -5.826 1.00 95.56 101 GLY A O 1
ATOM 779 N N . LYS A 1 102 ? -2.821 9.585 -4.237 1.00 96.00 102 LYS A N 1
ATOM 780 C CA . LYS A 1 102 ? -1.610 9.639 -5.051 1.00 96.00 102 LYS A CA 1
ATOM 781 C C . LYS A 1 102 ? -0.490 8.892 -4.352 1.00 96.00 102 LYS A C 1
ATOM 783 O O . LYS A 1 102 ? -0.349 8.957 -3.133 1.00 96.00 102 LYS A O 1
ATOM 788 N N . VAL A 1 103 ? 0.326 8.225 -5.149 1.00 94.19 103 VAL A N 1
ATOM 789 C CA . VAL A 1 103 ? 1.571 7.610 -4.704 1.00 94.19 103 VAL A CA 1
ATOM 790 C C . VAL A 1 103 ? 2.685 8.207 -5.545 1.00 94.19 103 VAL A C 1
ATOM 792 O O . VAL A 1 103 ? 2.545 8.316 -6.757 1.00 94.19 103 VAL A O 1
ATOM 795 N N . ASP A 1 104 ? 3.782 8.622 -4.941 1.00 96.19 104 ASP A N 1
ATOM 796 C CA . ASP A 1 104 ? 4.963 9.085 -5.666 1.00 96.19 104 ASP A CA 1
ATOM 797 C C . ASP A 1 104 ? 6.221 8.621 -4.957 1.00 96.19 104 ASP A C 1
ATOM 799 O O . ASP A 1 104 ? 6.179 8.298 -3.777 1.00 96.19 104 ASP A O 1
ATOM 803 N N . GLY A 1 105 ? 7.339 8.524 -5.658 1.00 93.88 105 GLY A N 1
ATOM 804 C CA . GLY A 1 105 ? 8.542 8.033 -5.018 1.00 93.88 105 GLY A CA 1
ATOM 805 C C . GLY A 1 105 ? 9.706 7.824 -5.954 1.00 93.88 105 GLY A C 1
ATOM 806 O O . GLY A 1 105 ? 9.643 8.093 -7.154 1.00 93.88 105 GLY A O 1
ATOM 807 N N . ASN A 1 106 ? 10.776 7.307 -5.371 1.00 91.44 106 ASN A N 1
ATOM 808 C CA . ASN A 1 106 ? 12.005 6.981 -6.069 1.00 91.44 106 ASN A CA 1
ATOM 809 C C . ASN A 1 106 ? 12.341 5.520 -5.828 1.00 91.44 106 ASN A C 1
ATOM 811 O O . ASN A 1 106 ? 12.243 5.033 -4.705 1.00 91.44 106 ASN A O 1
ATOM 815 N N . ILE A 1 107 ? 12.782 4.831 -6.873 1.00 89.75 107 ILE A N 1
ATOM 816 C CA . ILE A 1 107 ? 13.299 3.471 -6.780 1.00 89.75 107 ILE A CA 1
ATOM 817 C C . ILE A 1 107 ? 14.719 3.482 -7.310 1.00 89.75 107 ILE A C 1
ATOM 819 O O . ILE A 1 107 ? 14.961 3.880 -8.444 1.00 89.75 107 ILE A O 1
ATOM 823 N N . LYS A 1 108 ? 15.659 3.007 -6.500 1.00 90.12 108 LYS A N 1
ATOM 824 C CA . LYS A 1 108 ? 17.038 2.754 -6.895 1.00 90.12 108 LYS A CA 1
ATOM 825 C C . LYS A 1 108 ? 17.252 1.258 -7.061 1.00 90.12 108 LYS A C 1
ATOM 827 O O . LYS A 1 108 ? 17.045 0.499 -6.114 1.00 90.12 108 LYS A O 1
ATOM 832 N N . ILE A 1 109 ? 17.721 0.842 -8.235 1.00 86.38 109 ILE A N 1
ATOM 833 C CA . ILE A 1 109 ? 18.032 -0.558 -8.542 1.00 86.38 109 ILE A CA 1
ATOM 834 C C . ILE A 1 109 ? 19.531 -0.711 -8.801 1.00 86.38 109 ILE A C 1
ATOM 836 O O . ILE A 1 109 ? 20.086 -0.098 -9.708 1.00 86.38 109 ILE A O 1
ATOM 840 N N . THR A 1 110 ? 20.179 -1.586 -8.034 1.00 85.94 110 THR A N 1
ATOM 841 C CA . THR A 1 110 ? 21.573 -1.985 -8.249 1.00 85.94 110 THR A CA 1
ATOM 842 C C . THR A 1 110 ? 21.605 -3.344 -8.938 1.00 85.94 110 THR A C 1
ATOM 844 O O . THR A 1 110 ? 21.172 -4.352 -8.370 1.00 85.94 110 THR A O 1
ATOM 847 N N . LEU A 1 111 ? 22.131 -3.382 -10.162 1.00 81.25 111 LEU A N 1
ATOM 848 C CA . LEU A 1 111 ? 22.236 -4.605 -10.959 1.00 81.25 111 LEU A CA 1
ATOM 849 C C . LEU A 1 111 ? 23.279 -5.574 -10.374 1.00 81.25 111 LEU A C 1
ATOM 851 O O . LEU A 1 111 ? 24.310 -5.171 -9.843 1.00 81.25 111 LEU A O 1
ATOM 855 N N . GLY A 1 112 ? 23.005 -6.873 -10.479 1.00 82.50 112 GLY A N 1
ATOM 856 C CA . GLY A 1 112 ? 23.874 -7.948 -9.999 1.00 82.50 112 GLY A CA 1
ATOM 857 C C . GLY A 1 112 ? 23.195 -9.313 -10.129 1.00 82.50 112 GLY A C 1
ATOM 858 O O . GLY A 1 112 ? 22.062 -9.407 -10.599 1.00 82.50 112 GLY A O 1
ATOM 859 N N . LYS A 1 113 ? 23.856 -10.392 -9.679 1.00 85.62 113 LYS A N 1
ATOM 860 C CA . LYS A 1 113 ? 23.286 -11.762 -9.708 1.00 85.62 113 LYS A CA 1
ATOM 861 C C . LYS A 1 113 ? 21.946 -11.860 -8.962 1.00 85.62 113 LYS A C 1
ATOM 863 O O . LYS A 1 113 ? 21.077 -12.639 -9.349 1.00 85.62 113 LYS A O 1
ATOM 868 N N . SER A 1 114 ? 21.802 -11.069 -7.901 1.00 85.56 114 SER A N 1
ATOM 869 C CA . SER A 1 114 ? 20.545 -10.797 -7.207 1.00 85.56 114 SER A CA 1
ATOM 870 C C . SER A 1 114 ? 20.410 -9.277 -7.108 1.00 85.56 114 SER A C 1
ATOM 872 O O . SER A 1 114 ? 21.071 -8.688 -6.249 1.00 85.56 114 SER A O 1
ATOM 874 N N . PRO A 1 115 ? 19.659 -8.630 -8.017 1.00 85.00 115 PRO A N 1
ATOM 875 C CA . PRO A 1 115 ? 19.543 -7.179 -8.032 1.00 85.00 115 PRO A CA 1
ATOM 876 C C . PRO A 1 115 ? 19.074 -6.666 -6.672 1.00 85.00 115 PRO A C 1
ATOM 878 O O . PRO A 1 115 ? 18.145 -7.231 -6.098 1.00 85.00 115 PRO A O 1
ATOM 881 N N . ALA A 1 116 ? 19.727 -5.639 -6.139 1.00 90.75 116 ALA A N 1
ATOM 882 C CA . ALA A 1 116 ? 19.290 -4.984 -4.912 1.00 90.75 116 ALA A CA 1
ATOM 883 C C . ALA A 1 116 ? 18.397 -3.798 -5.265 1.00 90.75 116 ALA A C 1
ATOM 885 O O . ALA A 1 116 ? 18.593 -3.162 -6.300 1.00 90.75 116 ALA A O 1
ATOM 886 N N . TYR A 1 117 ? 17.431 -3.502 -4.408 1.00 89.94 117 TYR A N 1
ATOM 887 C CA . TYR A 1 117 ? 16.531 -2.376 -4.603 1.00 89.94 117 TYR A CA 1
ATOM 888 C C . TYR A 1 117 ? 16.280 -1.646 -3.296 1.00 89.94 117 TYR A C 1
ATOM 890 O O . TYR A 1 117 ? 16.273 -2.249 -2.219 1.00 89.94 117 TYR A O 1
ATOM 898 N N . VAL A 1 118 ? 16.083 -0.342 -3.432 1.00 94.19 118 VAL A N 1
ATOM 899 C CA . VAL A 1 118 ? 15.636 0.568 -2.383 1.00 94.19 118 VAL A CA 1
ATOM 900 C C . VAL A 1 118 ? 14.551 1.443 -2.992 1.00 94.19 118 VAL A C 1
ATOM 902 O O . VAL A 1 118 ? 14.746 1.958 -4.090 1.00 94.19 118 VAL A O 1
ATOM 905 N N . ALA A 1 119 ? 13.418 1.575 -2.317 1.00 94.19 119 ALA A N 1
ATOM 906 C CA . ALA A 1 119 ? 12.315 2.417 -2.739 1.00 94.19 119 ALA A CA 1
ATOM 907 C C . ALA A 1 119 ? 11.854 3.302 -1.582 1.00 94.19 119 ALA A C 1
ATOM 909 O O . ALA A 1 119 ? 11.565 2.799 -0.497 1.00 94.19 119 ALA A O 1
ATOM 910 N N . ASP A 1 120 ? 11.753 4.596 -1.854 1.00 96.19 120 ASP A N 1
ATOM 911 C CA . ASP A 1 120 ? 11.159 5.600 -0.980 1.00 96.19 120 ASP A CA 1
ATOM 912 C C . ASP A 1 120 ? 9.832 6.022 -1.604 1.00 96.19 120 ASP A C 1
ATOM 914 O O . ASP A 1 120 ? 9.808 6.548 -2.718 1.00 96.19 120 ASP A O 1
ATOM 918 N N . ILE A 1 121 ? 8.732 5.739 -0.913 1.00 96.12 121 ILE A N 1
ATOM 919 C CA . ILE A 1 121 ? 7.369 5.874 -1.421 1.00 96.12 121 ILE A CA 1
ATOM 920 C C . ILE A 1 121 ? 6.614 6.852 -0.532 1.00 96.12 121 ILE A C 1
ATOM 922 O O . ILE A 1 121 ? 6.470 6.615 0.660 1.00 96.12 121 ILE A O 1
ATOM 926 N N . ASN A 1 122 ? 6.084 7.916 -1.109 1.00 97.81 122 ASN A N 1
ATOM 927 C CA . ASN A 1 122 ? 5.156 8.839 -0.480 1.00 97.81 122 ASN A CA 1
ATOM 928 C C . ASN A 1 122 ? 3.731 8.468 -0.877 1.00 97.81 122 ASN A C 1
ATOM 930 O O . ASN A 1 122 ? 3.440 8.207 -2.046 1.00 97.81 122 ASN A O 1
ATOM 934 N N . LEU A 1 123 ? 2.835 8.485 0.097 1.00 97.25 123 LEU A N 1
ATOM 935 C CA . LEU A 1 123 ? 1.407 8.307 -0.095 1.00 97.25 123 LEU A CA 1
ATOM 936 C C . LEU A 1 123 ? 0.708 9.594 0.312 1.00 97.25 123 LEU A C 1
ATOM 938 O O . LEU A 1 123 ? 1.017 10.162 1.361 1.00 97.25 123 LEU A O 1
ATOM 942 N N . ARG A 1 124 ? -0.222 10.051 -0.523 1.00 97.81 124 ARG A N 1
ATOM 943 C CA . ARG A 1 124 ? -0.980 11.277 -0.286 1.00 97.81 124 ARG A CA 1
ATOM 944 C C . ARG A 1 124 ? -2.459 11.043 -0.523 1.00 97.81 124 ARG A C 1
ATOM 946 O O . ARG A 1 124 ? -2.843 10.554 -1.587 1.00 97.81 124 ARG A O 1
ATOM 953 N N . ASN A 1 125 ? -3.280 11.480 0.419 1.00 97.25 125 ASN A N 1
ATOM 954 C CA . ASN A 1 125 ? -4.729 11.485 0.360 1.00 97.25 125 ASN A CA 1
ATOM 955 C C . ASN A 1 125 ? -5.299 10.093 0.037 1.00 97.25 125 ASN A C 1
ATOM 957 O O . ASN A 1 125 ? -6.211 9.972 -0.775 1.00 97.25 125 ASN A O 1
ATOM 961 N N . ILE A 1 126 ? -4.725 9.044 0.634 1.00 96.88 126 ILE A N 1
ATOM 962 C CA . ILE A 1 126 ? -5.205 7.665 0.483 1.00 96.88 126 ILE A CA 1
ATOM 963 C C . ILE A 1 126 ? -6.545 7.544 1.194 1.00 96.88 126 ILE A C 1
ATOM 965 O O . ILE A 1 126 ? -6.608 7.748 2.403 1.00 96.88 126 ILE A O 1
ATOM 969 N N . ASP A 1 127 ? -7.603 7.222 0.461 1.00 96.94 127 ASP A N 1
ATOM 970 C CA . ASP A 1 127 ? -8.955 7.126 0.994 1.00 96.94 127 ASP A CA 1
ATOM 971 C C . ASP A 1 127 ? -9.209 5.728 1.574 1.00 96.94 127 ASP A C 1
ATOM 973 O O . ASP A 1 127 ? -9.159 4.713 0.870 1.00 96.94 127 ASP A O 1
ATOM 977 N N . LEU A 1 128 ? -9.461 5.670 2.882 1.00 95.88 128 LEU A N 1
ATOM 978 C CA . LEU A 1 128 ? -9.641 4.409 3.596 1.00 95.88 128 LEU A CA 1
ATOM 979 C C . LEU A 1 128 ? -10.954 3.701 3.247 1.00 95.88 128 LEU A C 1
ATOM 981 O O . LEU A 1 128 ? -11.003 2.472 3.307 1.00 95.88 128 LEU A O 1
ATOM 985 N N . ASP A 1 129 ? -11.985 4.439 2.831 1.00 96.19 129 ASP A N 1
ATOM 986 C CA . ASP A 1 129 ? -13.247 3.838 2.398 1.00 96.19 129 ASP A CA 1
ATOM 987 C C . ASP A 1 129 ? -13.064 3.135 1.045 1.00 96.19 129 ASP A C 1
ATOM 989 O O . ASP A 1 129 ? -13.515 2.003 0.857 1.00 96.19 129 ASP A O 1
ATOM 993 N N . ILE A 1 130 ? -12.309 3.753 0.127 1.00 95.62 130 ILE A N 1
ATOM 994 C CA . ILE A 1 130 ? -11.928 3.113 -1.141 1.00 95.62 130 ILE A CA 1
ATOM 995 C C . ILE A 1 130 ? -11.036 1.900 -0.877 1.00 95.62 130 ILE A C 1
ATOM 997 O O . ILE A 1 130 ? -11.281 0.849 -1.456 1.00 95.62 130 ILE A O 1
ATOM 1001 N N . PHE A 1 131 ? -10.063 1.990 0.034 1.00 93.31 131 PHE A N 1
ATOM 1002 C CA . PHE A 1 131 ? -9.250 0.834 0.425 1.00 93.31 131 PHE A CA 1
ATOM 1003 C C . PHE A 1 131 ? -10.116 -0.341 0.915 1.00 93.31 131 PHE A C 1
ATOM 1005 O O . PHE A 1 131 ? -9.952 -1.470 0.454 1.00 93.31 131 PHE A O 1
ATOM 1012 N N . VAL A 1 132 ? -11.071 -0.094 1.817 1.00 94.44 132 VAL A N 1
ATOM 1013 C CA . VAL A 1 132 ? -11.973 -1.138 2.333 1.00 94.44 132 VAL A CA 1
ATOM 1014 C C . VAL A 1 132 ? -12.793 -1.780 1.213 1.00 94.44 132 VAL A C 1
ATOM 1016 O O . VAL A 1 132 ? -12.930 -3.005 1.195 1.00 94.44 132 VAL A O 1
ATOM 1019 N N . LYS A 1 133 ? -13.294 -0.978 0.268 1.00 95.06 133 LYS A N 1
ATOM 1020 C CA . LYS A 1 133 ? -14.052 -1.455 -0.898 1.00 95.06 133 LYS A CA 1
ATOM 1021 C C . LYS A 1 133 ? -13.192 -2.259 -1.868 1.00 95.06 133 LYS A C 1
ATOM 1023 O O . LYS A 1 133 ? -13.559 -3.368 -2.257 1.00 95.06 133 LYS A O 1
ATOM 1028 N N . ASP A 1 134 ? -12.016 -1.743 -2.207 1.00 91.75 134 ASP A N 1
ATOM 1029 C CA . ASP A 1 134 ? -11.085 -2.384 -3.133 1.00 91.75 134 ASP A CA 1
ATOM 1030 C C . ASP A 1 134 ? -10.610 -3.739 -2.596 1.00 91.75 134 ASP A C 1
ATOM 1032 O O . ASP A 1 134 ? -10.385 -4.646 -3.386 1.00 91.75 134 ASP A O 1
ATOM 1036 N N . PHE A 1 135 ? -10.523 -3.939 -1.277 1.00 90.75 135 PHE A N 1
ATOM 1037 C CA . PHE A 1 135 ? -10.202 -5.238 -0.662 1.00 90.75 135 PHE A CA 1
ATOM 1038 C C . PHE A 1 135 ? -11.425 -6.068 -0.238 1.00 90.75 135 PHE A C 1
ATOM 1040 O O . PHE A 1 135 ? -11.274 -7.080 0.449 1.00 90.75 135 PHE A O 1
ATOM 1047 N N . LYS A 1 136 ? -12.640 -5.661 -0.630 1.00 93.25 136 LYS A N 1
ATOM 1048 C CA . LYS A 1 136 ? -13.899 -6.367 -0.323 1.00 93.25 136 LYS A CA 1
ATOM 1049 C C . LYS A 1 136 ? -14.091 -6.630 1.179 1.00 93.25 136 LYS A C 1
ATOM 1051 O O . LYS A 1 136 ? -14.591 -7.681 1.600 1.00 93.25 136 LYS A O 1
ATOM 1056 N N . LEU A 1 137 ? -13.641 -5.688 2.009 1.00 92.81 137 LEU A N 1
ATOM 1057 C CA . LEU A 1 137 ? -13.651 -5.793 3.466 1.00 92.81 137 LEU A CA 1
ATOM 1058 C C . LEU A 1 137 ? -14.924 -5.220 4.097 1.00 92.81 137 LEU A C 1
ATOM 1060 O O . LEU A 1 137 ? -15.069 -5.318 5.311 1.00 92.81 137 LEU A O 1
ATOM 1064 N N . GLU A 1 138 ? -15.878 -4.689 3.327 1.00 95.25 138 GLU A N 1
ATOM 1065 C CA . GLU A 1 138 ? -17.052 -3.949 3.828 1.00 95.25 138 GLU A CA 1
ATOM 1066 C C . GLU A 1 138 ? -17.951 -4.782 4.752 1.00 95.25 138 GLU A C 1
ATOM 1068 O O . GLU A 1 138 ? -18.687 -4.238 5.587 1.00 95.25 138 GLU A O 1
ATOM 1073 N N . LYS A 1 139 ? -17.915 -6.111 4.586 1.00 94.62 139 LYS A N 1
ATOM 1074 C CA . LYS A 1 139 ? -18.617 -7.072 5.449 1.00 94.62 139 LYS A CA 1
ATOM 1075 C C . LYS A 1 139 ? -17.907 -7.293 6.786 1.00 94.62 139 LYS A C 1
ATOM 1077 O O . LYS A 1 139 ? -18.568 -7.658 7.750 1.00 94.62 139 LYS A O 1
ATOM 1082 N N . LYS A 1 140 ? -16.590 -7.083 6.844 1.00 92.56 140 LYS A N 1
ATOM 1083 C CA . LYS A 1 140 ? -15.749 -7.310 8.028 1.00 92.56 140 LYS A CA 1
ATOM 1084 C C . LYS A 1 140 ? -15.468 -6.033 8.806 1.00 92.56 140 LYS A C 1
ATOM 1086 O O . LYS A 1 140 ? -15.429 -6.057 10.033 1.00 92.56 140 LYS A O 1
ATOM 1091 N N . MET A 1 141 ? -15.292 -4.919 8.109 1.00 93.88 141 MET A N 1
ATOM 1092 C CA . MET A 1 141 ? -15.022 -3.626 8.714 1.00 93.88 141 MET A CA 1
ATOM 1093 C C . MET A 1 141 ? -15.472 -2.477 7.815 1.00 93.88 141 MET A C 1
ATOM 1095 O O . MET A 1 141 ? -15.648 -2.627 6.609 1.00 93.88 141 MET A O 1
ATOM 1099 N N . GLN A 1 142 ? -15.633 -1.314 8.424 1.00 95.38 142 GLN A N 1
ATOM 1100 C CA . GLN A 1 142 ? -15.684 -0.021 7.765 1.00 95.38 142 GLN A CA 1
ATOM 1101 C C . GLN A 1 142 ? -14.626 0.856 8.410 1.00 95.38 142 GLN A C 1
ATOM 1103 O O . GLN A 1 142 ? -14.495 0.879 9.634 1.00 95.38 142 GLN A O 1
ATOM 1108 N N . VAL A 1 143 ? -13.864 1.556 7.584 1.00 95.06 143 VAL A N 1
ATOM 1109 C CA . VAL A 1 143 ? -13.005 2.633 8.048 1.00 95.06 143 VAL A CA 1
ATOM 1110 C C . VAL A 1 143 ? -13.126 3.795 7.075 1.00 95.06 143 VAL A C 1
ATOM 1112 O O . VAL A 1 143 ? -13.125 3.594 5.864 1.00 95.06 143 VAL A O 1
ATOM 1115 N N . THR A 1 144 ? -13.277 4.999 7.608 1.00 96.81 144 THR A N 1
ATOM 1116 C CA . THR A 1 144 ? -13.311 6.245 6.835 1.00 96.81 144 THR A CA 1
ATOM 1117 C C . THR A 1 144 ? -12.118 7.105 7.214 1.00 96.81 144 THR A C 1
ATOM 1119 O O . THR A 1 144 ? -11.412 6.796 8.172 1.00 96.81 144 THR A O 1
ATOM 1122 N N . GLY A 1 145 ? -11.885 8.180 6.469 1.00 96.25 145 GLY A N 1
ATOM 1123 C CA . GLY A 1 145 ? -10.746 9.069 6.666 1.00 96.25 145 GLY A CA 1
ATOM 1124 C C . GLY A 1 145 ? -9.711 8.911 5.561 1.00 96.25 145 GLY A C 1
ATOM 1125 O O . GLY A 1 145 ? -9.828 8.063 4.674 1.00 96.25 145 GLY A O 1
ATOM 1126 N N . ARG A 1 146 ? -8.700 9.775 5.596 1.00 97.31 146 ARG A N 1
ATOM 1127 C CA . ARG A 1 146 ? -7.641 9.822 4.585 1.00 97.31 146 ARG A CA 1
ATOM 1128 C C . ARG A 1 146 ? -6.283 9.724 5.238 1.00 97.31 146 ARG A C 1
ATOM 1130 O O . ARG A 1 146 ? -6.104 10.294 6.308 1.00 97.31 146 ARG A O 1
ATOM 1137 N N . LEU A 1 147 ? -5.344 9.031 4.603 1.00 97.00 147 LEU A N 1
ATOM 1138 C CA . LEU A 1 147 ? -3.980 8.877 5.099 1.00 97.00 147 LEU A CA 1
ATOM 1139 C C . LEU A 1 147 ? -2.952 9.562 4.193 1.00 97.00 147 LEU A C 1
ATOM 1141 O O . LEU A 1 147 ? -2.997 9.415 2.970 1.00 97.00 147 LEU A O 1
ATOM 1145 N N . ASP A 1 148 ? -1.979 10.205 4.835 1.00 98.31 148 ASP A N 1
ATOM 1146 C CA . ASP A 1 148 ? -0.714 10.653 4.248 1.00 98.31 148 ASP A CA 1
ATOM 1147 C C . ASP A 1 148 ? 0.443 9.927 4.923 1.00 98.31 148 ASP A C 1
ATOM 1149 O O . ASP A 1 148 ? 0.360 9.575 6.099 1.00 98.31 148 ASP A O 1
ATOM 1153 N N . GLY A 1 149 ? 1.549 9.718 4.219 1.00 98.00 149 GLY A N 1
ATOM 1154 C CA . GLY A 1 149 ? 2.728 9.145 4.849 1.00 98.00 149 GLY A CA 1
ATOM 1155 C C . GLY A 1 149 ? 3.806 8.709 3.886 1.00 98.00 149 GLY A C 1
ATOM 1156 O O . GLY A 1 149 ? 3.782 9.027 2.698 1.00 98.00 149 GLY A O 1
ATOM 1157 N N . ASN A 1 150 ? 4.750 7.944 4.417 1.00 98.00 150 ASN A N 1
ATOM 1158 C CA . ASN A 1 150 ? 5.841 7.387 3.643 1.00 98.00 150 ASN A CA 1
ATOM 1159 C C . ASN A 1 150 ? 6.083 5.915 3.988 1.00 98.00 150 ASN A C 1
ATOM 1161 O O . ASN A 1 150 ? 5.901 5.486 5.129 1.00 98.00 150 ASN A O 1
ATOM 1165 N N . ILE A 1 151 ? 6.519 5.152 2.993 1.00 96.44 151 ILE A N 1
ATOM 1166 C CA . ILE A 1 151 ? 6.943 3.761 3.102 1.00 96.44 151 ILE A CA 1
ATOM 1167 C C . ILE A 1 151 ? 8.321 3.642 2.455 1.00 96.44 151 ILE A C 1
ATOM 1169 O O . ILE A 1 151 ? 8.527 4.023 1.307 1.00 96.44 151 ILE A O 1
ATOM 1173 N N . PHE A 1 152 ? 9.258 3.084 3.202 1.00 97.00 152 PHE A N 1
ATOM 1174 C CA . PHE A 1 152 ? 10.570 2.673 2.752 1.00 97.00 152 PHE A CA 1
ATOM 1175 C C . PHE A 1 152 ? 10.586 1.160 2.544 1.00 97.00 152 PHE A C 1
ATOM 1177 O O . PHE A 1 152 ? 10.143 0.387 3.398 1.00 97.00 152 PHE A O 1
ATOM 1184 N N . ILE A 1 153 ? 11.119 0.726 1.407 1.00 95.69 153 ILE A N 1
ATOM 1185 C CA . ILE A 1 153 ? 11.252 -0.685 1.058 1.00 95.69 153 ILE A CA 1
ATOM 1186 C C . ILE A 1 153 ? 12.682 -0.945 0.613 1.00 95.69 153 ILE A C 1
ATOM 1188 O O . ILE A 1 153 ? 13.215 -0.251 -0.249 1.00 95.69 153 ILE A O 1
ATOM 1192 N N . LYS A 1 154 ? 13.297 -2.004 1.132 1.00 96.12 154 LYS A N 1
ATOM 1193 C CA . LYS A 1 154 ? 14.613 -2.464 0.691 1.00 96.12 154 LYS A CA 1
ATOM 1194 C C . LYS A 1 154 ? 14.641 -3.974 0.566 1.00 96.12 154 LYS A C 1
ATOM 1196 O O . LYS A 1 154 ? 14.142 -4.709 1.418 1.00 96.12 154 LYS A O 1
ATOM 1201 N N . GLY A 1 155 ? 15.298 -4.457 -0.480 1.00 93.75 155 GLY A N 1
ATOM 1202 C CA . GLY A 1 155 ? 15.394 -5.886 -0.733 1.00 93.75 155 GLY A CA 1
ATOM 1203 C C . GLY A 1 155 ? 16.473 -6.271 -1.731 1.00 93.75 155 GLY A C 1
ATOM 1204 O O . GLY A 1 155 ? 17.266 -5.448 -2.194 1.00 93.75 155 GLY A O 1
ATOM 1205 N N . ALA A 1 156 ? 16.531 -7.567 -2.028 1.00 91.19 156 ALA A N 1
ATOM 1206 C CA . ALA A 1 156 ? 17.350 -8.109 -3.104 1.00 91.19 156 ALA A CA 1
ATOM 1207 C C . ALA A 1 156 ? 16.694 -9.348 -3.728 1.00 91.19 156 ALA A C 1
ATOM 1209 O O . ALA A 1 156 ? 16.235 -10.244 -3.016 1.00 91.19 156 ALA A O 1
ATOM 1210 N N . GLY A 1 157 ? 16.676 -9.427 -5.057 1.00 86.75 157 GLY A N 1
ATOM 1211 C CA . GLY A 1 157 ? 15.934 -10.465 -5.773 1.00 86.75 157 GLY A CA 1
ATOM 1212 C C . GLY A 1 157 ? 14.442 -10.406 -5.428 1.00 86.75 157 GLY A C 1
ATOM 1213 O O . GLY A 1 157 ? 13.813 -9.367 -5.569 1.00 86.75 157 GLY A O 1
ATOM 1214 N N . SER A 1 158 ? 13.861 -11.501 -4.943 1.00 78.69 158 SER A N 1
ATOM 1215 C CA . SER A 1 158 ? 12.477 -11.478 -4.438 1.00 78.69 158 SER A CA 1
ATOM 1216 C C . SER A 1 158 ? 12.380 -11.238 -2.934 1.00 78.69 158 SER A C 1
ATOM 1218 O O . SER A 1 158 ? 11.288 -11.139 -2.391 1.00 78.69 158 SER A O 1
ATOM 1220 N N . ARG A 1 159 ? 13.512 -11.180 -2.229 1.00 86.69 159 ARG A N 1
ATOM 1221 C CA . ARG A 1 159 ? 13.497 -11.097 -0.776 1.00 86.69 159 ARG A CA 1
ATOM 1222 C C . ARG A 1 159 ? 13.421 -9.644 -0.344 1.00 86.69 159 ARG A C 1
ATOM 1224 O O . ARG A 1 159 ? 14.355 -8.874 -0.591 1.00 86.69 159 ARG A O 1
ATOM 1231 N N . LEU A 1 160 ? 12.340 -9.305 0.344 1.00 91.88 160 LEU A N 1
ATOM 1232 C CA . LEU A 1 160 ? 12.288 -8.108 1.164 1.00 91.88 160 LEU A CA 1
ATOM 1233 C C . LEU A 1 160 ? 13.225 -8.286 2.355 1.00 91.88 160 LEU A C 1
ATOM 1235 O O . LEU A 1 160 ? 13.252 -9.333 2.996 1.00 91.88 160 LEU A O 1
ATOM 1239 N N . LYS A 1 161 ? 14.044 -7.272 2.599 1.00 95.31 161 LYS A N 1
ATOM 1240 C CA . LYS A 1 161 ? 14.922 -7.206 3.769 1.00 95.31 161 LYS A CA 1
ATOM 1241 C C . LYS A 1 161 ? 14.364 -6.256 4.812 1.00 95.31 161 LYS A C 1
ATOM 1243 O O . LYS A 1 161 ? 14.583 -6.469 5.994 1.00 95.31 161 LYS A O 1
ATOM 1248 N N . GLU A 1 162 ? 13.684 -5.215 4.356 1.00 96.69 162 GLU A N 1
ATOM 1249 C CA . GLU A 1 162 ? 13.174 -4.157 5.203 1.00 96.69 162 GLU A CA 1
ATOM 1250 C C . GLU A 1 162 ? 11.945 -3.554 4.532 1.00 96.69 162 GLU A C 1
ATOM 1252 O O . GLU A 1 162 ? 11.955 -3.249 3.336 1.00 96.69 162 GLU A O 1
ATOM 1257 N N . VAL A 1 163 ? 10.890 -3.409 5.318 1.00 96.50 163 VAL A N 1
ATOM 1258 C CA . VAL A 1 163 ? 9.755 -2.546 5.022 1.00 96.50 163 VAL A CA 1
ATOM 1259 C C . VAL A 1 163 ? 9.574 -1.724 6.277 1.00 96.50 163 VAL A C 1
ATOM 1261 O O . VAL A 1 163 ? 9.486 -2.298 7.359 1.00 96.50 163 VAL A O 1
ATOM 1264 N N . THR A 1 164 ? 9.570 -0.408 6.151 1.00 97.81 164 THR A N 1
ATOM 1265 C CA . THR A 1 164 ? 9.216 0.495 7.242 1.00 97.81 164 THR A CA 1
ATOM 1266 C C . THR A 1 164 ? 8.309 1.574 6.694 1.00 97.81 164 THR A C 1
ATOM 1268 O O . THR A 1 164 ? 8.434 1.977 5.545 1.00 97.81 164 THR A O 1
ATOM 1271 N N . GLY A 1 165 ? 7.358 2.051 7.477 1.00 97.31 165 GLY A N 1
ATOM 1272 C CA . GLY A 1 165 ? 6.511 3.134 7.010 1.00 97.31 165 GLY A CA 1
ATOM 1273 C C . GLY A 1 165 ? 5.661 3.709 8.113 1.00 97.31 165 GLY A C 1
ATOM 1274 O O . GLY A 1 165 ? 5.356 3.032 9.093 1.00 97.31 165 GLY A O 1
ATOM 1275 N N . ASN A 1 166 ? 5.305 4.973 7.944 1.00 98.00 166 ASN A N 1
ATOM 1276 C CA . ASN A 1 166 ? 4.455 5.708 8.860 1.00 98.00 166 ASN A CA 1
ATOM 1277 C C . ASN A 1 166 ? 3.431 6.475 8.033 1.00 98.00 166 ASN A C 1
ATOM 1279 O O . ASN A 1 166 ? 3.795 7.295 7.193 1.00 98.00 166 ASN A O 1
ATOM 1283 N N . LEU A 1 167 ? 2.160 6.202 8.291 1.00 97.75 167 LEU A N 1
ATOM 1284 C CA . LEU A 1 167 ? 1.032 6.925 7.738 1.00 97.75 167 LEU A CA 1
ATOM 1285 C C . LEU A 1 167 ? 0.237 7.557 8.877 1.00 97.75 167 LEU A C 1
ATOM 1287 O O . LEU A 1 167 ? 0.175 7.008 9.978 1.00 97.75 167 LEU A O 1
ATOM 1291 N N . GLN A 1 168 ? -0.363 8.710 8.620 1.00 97.75 168 GLN A N 1
ATOM 1292 C CA . GLN A 1 168 ? -1.164 9.466 9.571 1.00 97.75 168 GLN A CA 1
ATOM 1293 C C . GLN A 1 168 ? -2.467 9.915 8.926 1.00 97.75 168 GLN A C 1
ATOM 1295 O O . GLN A 1 168 ? -2.506 10.238 7.740 1.00 97.75 168 GLN A O 1
ATOM 1300 N N . ALA A 1 169 ? -3.528 9.932 9.725 1.00 96.44 169 ALA A N 1
ATOM 1301 C CA . ALA A 1 169 ? -4.819 10.430 9.302 1.00 96.44 169 ALA A CA 1
ATOM 1302 C C . ALA A 1 169 ? -4.776 11.944 9.113 1.00 96.44 169 ALA A C 1
ATOM 1304 O O . ALA A 1 169 ? -4.288 12.683 9.969 1.00 96.44 169 ALA A O 1
ATOM 1305 N N . ILE A 1 170 ? -5.327 12.394 7.994 1.00 93.56 170 ILE A N 1
ATOM 1306 C CA . ILE A 1 170 ? -5.536 13.801 7.693 1.00 93.56 170 ILE A CA 1
ATOM 1307 C C . ILE A 1 170 ? -6.798 14.253 8.438 1.00 93.56 170 ILE A C 1
ATOM 1309 O O . ILE A 1 170 ? -7.817 13.560 8.442 1.00 93.56 170 ILE A O 1
ATOM 1313 N N . SER A 1 171 ? -6.727 15.417 9.085 1.00 85.69 171 SER A N 1
ATOM 1314 C CA . SER A 1 171 ? -7.850 16.015 9.821 1.00 85.69 171 SER A CA 1
ATOM 1315 C C . SER A 1 171 ? -9.089 16.192 8.919 1.00 85.69 171 SER A C 1
ATOM 1317 O O . SER A 1 171 ? -8.920 16.593 7.762 1.00 85.69 171 SER A O 1
ATOM 1319 N N . PRO A 1 172 ? -10.321 15.925 9.407 1.00 81.25 172 PRO A N 1
ATOM 1320 C CA . PRO A 1 172 ? -10.704 15.692 10.809 1.00 81.25 172 PRO A CA 1
ATOM 1321 C C . PRO A 1 172 ? -10.618 14.237 11.323 1.00 81.25 172 PRO A C 1
ATOM 1323 O O . PRO A 1 172 ? -11.232 13.928 12.338 1.00 81.25 172 PRO A O 1
ATOM 1326 N N . GLY A 1 173 ? -9.849 13.343 10.693 1.00 88.19 173 GLY A N 1
ATOM 1327 C CA . GLY A 1 173 ? -9.766 11.937 11.110 1.00 88.19 173 GLY A CA 1
ATOM 1328 C C . GLY A 1 173 ? -10.826 11.073 10.423 1.00 88.19 173 GLY A C 1
ATOM 1329 O O . GLY A 1 173 ? -11.030 11.211 9.215 1.00 88.19 173 GLY A O 1
ATOM 1330 N N . GLY A 1 174 ? -11.470 10.157 11.153 1.00 95.12 174 GLY A N 1
ATOM 1331 C CA . GLY A 1 174 ? -12.451 9.233 10.577 1.00 95.12 174 GLY A CA 1
ATOM 1332 C C . GLY A 1 174 ? -13.195 8.362 11.590 1.00 95.12 174 GLY A C 1
ATOM 1333 O O . GLY A 1 174 ? -13.183 8.603 12.794 1.00 95.12 174 GLY A O 1
ATOM 1334 N N . GLU A 1 175 ? -13.854 7.327 11.088 1.00 95.75 175 GLU A N 1
ATOM 1335 C CA . GLU A 1 175 ? -14.605 6.338 11.862 1.00 95.75 175 GLU A CA 1
ATOM 1336 C C . GLU A 1 175 ? -14.032 4.942 11.608 1.00 95.75 175 GLU A C 1
ATOM 1338 O O . GLU A 1 175 ? -13.624 4.636 10.489 1.00 95.75 175 GLU A O 1
ATOM 1343 N N . LEU A 1 176 ? -13.994 4.097 12.638 1.00 94.88 176 LEU A N 1
ATOM 1344 C CA . LEU A 1 176 ? -13.708 2.670 12.547 1.00 94.88 176 LEU A CA 1
ATOM 1345 C C . LEU A 1 176 ? -14.880 1.878 13.127 1.00 94.88 176 LEU A C 1
ATOM 1347 O O . LEU A 1 176 ? -15.228 2.031 14.299 1.00 94.88 176 LEU A O 1
ATOM 1351 N N . THR A 1 177 ? -15.381 0.945 12.328 1.00 93.62 177 THR A N 1
ATOM 1352 C CA . THR A 1 177 ? -16.446 0.021 12.709 1.00 93.62 177 THR A CA 1
ATOM 1353 C C . THR A 1 177 ? -16.039 -1.396 12.341 1.00 93.62 177 THR A C 1
ATOM 1355 O O . THR A 1 177 ? -15.919 -1.737 11.164 1.00 93.62 177 THR A O 1
ATOM 1358 N N . ILE A 1 178 ? -15.820 -2.250 13.342 1.00 91.38 178 ILE A N 1
ATOM 1359 C CA . ILE A 1 178 ? -15.513 -3.670 13.125 1.00 91.38 178 ILE A CA 1
ATOM 1360 C C . ILE A 1 178 ? -16.820 -4.462 13.166 1.00 91.38 178 ILE A C 1
ATOM 1362 O O . ILE A 1 178 ? -17.510 -4.500 14.182 1.00 91.38 178 ILE A O 1
ATOM 1366 N N . LYS A 1 179 ? -17.158 -5.100 12.045 1.00 92.69 179 LYS A N 1
ATOM 1367 C CA . LYS A 1 179 ? -18.392 -5.879 11.867 1.00 92.69 179 LYS A CA 1
ATOM 1368 C C . LYS A 1 179 ? -18.181 -7.377 12.063 1.00 92.69 179 LYS A C 1
ATOM 1370 O O . LYS A 1 179 ? -19.129 -8.089 12.377 1.00 92.69 179 LYS A O 1
ATOM 1375 N N . ASP A 1 180 ? -16.954 -7.852 11.866 1.00 90.69 180 ASP A N 1
ATOM 1376 C CA . ASP A 1 180 ? -16.591 -9.257 12.026 1.00 90.69 180 ASP A CA 1
ATOM 1377 C C . ASP A 1 180 ? -16.568 -9.643 13.514 1.00 90.69 180 ASP A C 1
ATOM 1379 O O . ASP A 1 180 ? -15.610 -9.377 14.244 1.00 90.69 180 ASP A O 1
ATOM 1383 N N . THR A 1 181 ? -17.651 -10.267 13.979 1.00 87.31 181 THR A N 1
ATOM 1384 C CA . THR A 1 181 ? -17.792 -10.678 15.379 1.00 87.31 181 THR A CA 1
ATOM 1385 C C . THR A 1 181 ? -16.829 -11.788 15.768 1.00 87.31 181 THR A C 1
ATOM 1387 O O . THR A 1 181 ? -16.444 -11.866 16.931 1.00 87.31 181 THR A O 1
ATOM 1390 N N . ASP A 1 182 ? -16.443 -12.653 14.831 1.00 88.25 182 ASP A N 1
ATOM 1391 C CA . ASP A 1 182 ? -15.538 -13.760 15.131 1.00 88.25 182 ASP A CA 1
ATOM 1392 C C . ASP A 1 182 ? -14.103 -13.258 15.261 1.00 88.25 182 ASP A C 1
ATOM 1394 O O . ASP A 1 182 ? -13.376 -13.695 16.154 1.00 88.25 182 ASP A O 1
ATOM 1398 N N . TYR A 1 183 ? -13.717 -12.264 14.457 1.00 84.50 183 TYR A N 1
ATOM 1399 C CA . TYR A 1 183 ? -12.474 -11.531 14.679 1.00 84.50 183 TYR A CA 1
ATOM 1400 C C . TYR A 1 183 ? -12.445 -10.880 16.066 1.00 84.50 183 TYR A C 1
ATOM 1402 O O . TYR A 1 183 ? -11.474 -11.054 16.804 1.00 84.50 183 TYR A O 1
ATOM 1410 N N . LEU A 1 184 ? -13.527 -10.194 16.455 1.00 84.12 184 LEU A N 1
ATOM 1411 C CA . LEU A 1 184 ? -13.614 -9.574 17.775 1.00 84.12 184 LEU A CA 1
ATOM 1412 C C . LEU A 1 184 ? -13.463 -10.620 18.899 1.00 84.12 184 LEU A C 1
ATOM 1414 O O . LEU A 1 184 ? -12.733 -10.363 19.849 1.00 84.12 184 LEU A O 1
ATOM 1418 N N . LYS A 1 185 ? -14.087 -11.808 18.792 1.00 83.75 185 LYS A N 1
ATOM 1419 C CA . LYS A 1 185 ? -14.056 -12.845 19.853 1.00 83.75 185 LYS A CA 1
ATOM 1420 C C . LYS A 1 185 ? -12.651 -13.374 20.124 1.00 83.75 185 LYS A C 1
ATOM 1422 O O . LYS A 1 185 ? -12.368 -13.832 21.224 1.00 83.75 185 LYS A O 1
ATOM 1427 N N . ASN A 1 186 ? -11.794 -13.325 19.110 1.00 82.62 186 ASN A N 1
ATOM 1428 C CA . ASN A 1 186 ? -10.409 -13.767 19.195 1.00 82.62 186 ASN A CA 1
ATOM 1429 C C . ASN A 1 186 ? -9.451 -12.644 19.623 1.00 82.62 186 ASN A C 1
ATOM 1431 O O . ASN A 1 186 ? -8.251 -12.888 19.757 1.00 82.62 186 ASN A O 1
ATOM 1435 N N . MET A 1 187 ? -9.941 -11.417 19.843 1.00 80.00 187 MET A N 1
ATOM 1436 C CA . MET A 1 187 ? -9.107 -10.361 20.406 1.00 80.00 187 MET A CA 1
ATOM 1437 C C . MET A 1 187 ? -8.793 -10.656 21.879 1.00 80.00 187 MET A C 1
ATOM 1439 O O . MET A 1 187 ? -9.698 -10.983 22.648 1.00 80.00 187 MET A O 1
ATOM 1443 N N . PRO A 1 188 ? -7.533 -10.487 22.316 1.00 75.50 188 PRO A N 1
ATOM 1444 C CA . PRO A 1 188 ? -7.186 -10.623 23.722 1.00 75.50 188 PRO A CA 1
ATOM 1445 C C . PRO A 1 188 ? -7.907 -9.547 24.545 1.00 75.50 188 PRO A C 1
ATOM 1447 O O . PRO A 1 188 ? -7.629 -8.352 24.421 1.00 75.50 188 PRO A O 1
ATOM 1450 N N . ILE A 1 189 ? -8.836 -9.978 25.400 1.00 74.12 189 ILE A N 1
ATOM 1451 C CA . ILE A 1 189 ? -9.560 -9.096 26.316 1.00 74.12 189 ILE A CA 1
ATOM 1452 C C . ILE A 1 189 ? -8.620 -8.742 27.471 1.00 74.12 189 ILE A C 1
ATOM 1454 O O . ILE A 1 189 ? -8.093 -9.617 28.161 1.00 74.12 189 ILE A O 1
ATOM 1458 N N . LYS A 1 190 ? -8.385 -7.444 27.689 1.00 72.50 190 LYS A N 1
ATOM 1459 C CA . LYS A 1 190 ? -7.661 -6.985 28.879 1.00 72.50 190 LYS A CA 1
ATOM 1460 C C . LYS A 1 190 ? -8.495 -7.290 30.121 1.00 72.50 190 LYS A C 1
ATOM 1462 O O . LYS A 1 190 ? -9.702 -7.062 30.118 1.00 72.50 190 LYS A O 1
ATOM 1467 N N . SER A 1 191 ? -7.837 -7.755 31.182 1.00 57.66 191 SER A N 1
ATOM 1468 C CA . SER A 1 191 ? -8.483 -8.028 32.470 1.00 57.66 191 SER A CA 1
ATOM 1469 C C . SER A 1 191 ? -9.378 -6.856 32.904 1.00 57.66 191 SER A C 1
ATOM 1471 O O . SER A 1 191 ? -8.924 -5.711 32.916 1.00 57.66 191 SER A O 1
ATOM 1473 N N . GLY A 1 192 ? -10.642 -7.149 33.225 1.00 77.06 192 GLY A N 1
ATOM 1474 C CA . GLY A 1 192 ? -11.618 -6.183 33.741 1.00 77.06 192 GLY A CA 1
ATOM 1475 C C . GLY A 1 192 ? -12.522 -5.491 32.713 1.00 77.06 192 GLY A C 1
ATOM 1476 O O . GLY A 1 192 ? -13.404 -4.748 33.130 1.00 77.06 192 GLY A O 1
ATOM 1477 N N . VAL A 1 193 ? -12.356 -5.721 31.406 1.00 79.62 193 VAL A N 1
ATOM 1478 C CA . VAL A 1 193 ? -13.285 -5.210 30.377 1.00 79.62 193 VAL A CA 1
ATOM 1479 C C . VAL A 1 193 ? -14.248 -6.324 29.977 1.00 79.62 193 VAL A C 1
ATOM 1481 O O . VAL A 1 193 ? -13.800 -7.420 29.638 1.00 79.62 193 VAL A O 1
ATOM 1484 N N . SER A 1 194 ? -15.557 -6.065 30.023 1.00 85.69 194 SER A N 1
ATOM 1485 C CA . SER A 1 194 ? -16.537 -7.045 29.549 1.00 85.69 194 SER A CA 1
ATOM 1486 C C . SER A 1 194 ? -16.474 -7.185 28.025 1.00 85.69 194 SER A C 1
ATOM 1488 O O . SER A 1 194 ? -16.027 -6.291 27.299 1.00 85.69 194 SER A O 1
ATOM 1490 N N . TRP A 1 195 ? -16.921 -8.332 27.525 1.00 83.75 195 TRP A N 1
ATOM 1491 C CA . TRP A 1 195 ? -17.005 -8.576 26.090 1.00 83.75 195 TRP A CA 1
ATOM 1492 C C . TRP A 1 195 ? -17.954 -7.580 25.405 1.00 83.75 195 TRP A C 1
ATOM 1494 O O . TRP A 1 195 ? -17.651 -7.043 24.337 1.00 83.75 195 TRP A O 1
ATOM 1504 N N . GLU A 1 196 ? -19.076 -7.287 26.055 1.00 86.12 196 GLU A N 1
ATOM 1505 C CA . GLU A 1 196 ? -20.095 -6.351 25.596 1.00 86.12 196 GLU A CA 1
ATOM 1506 C C . GLU A 1 196 ? -19.529 -4.934 25.465 1.00 86.12 196 GLU A C 1
ATOM 1508 O O . GLU A 1 196 ? -19.744 -4.286 24.438 1.00 86.12 196 GLU A O 1
ATOM 1513 N N . ASP A 1 197 ? -18.742 -4.488 26.450 1.00 84.25 197 ASP A N 1
ATOM 1514 C CA . ASP A 1 197 ? -18.090 -3.176 26.430 1.00 84.25 197 ASP A CA 1
ATOM 1515 C C . ASP A 1 197 ? -17.050 -3.083 25.310 1.00 84.25 197 ASP A C 1
ATOM 1517 O O . ASP A 1 197 ? -16.979 -2.072 24.606 1.00 84.25 197 ASP A O 1
ATOM 1521 N N . LEU A 1 198 ? -16.266 -4.148 25.092 1.00 83.06 198 LEU A N 1
ATOM 1522 C CA . LEU A 1 198 ? -15.289 -4.192 24.004 1.00 83.06 198 LEU A CA 1
ATOM 1523 C C . LEU A 1 198 ? -15.985 -4.031 22.647 1.00 83.06 198 LEU A C 1
ATOM 1525 O O . LEU A 1 198 ? -15.597 -3.165 21.858 1.00 83.06 198 LEU A O 1
ATOM 1529 N N . VAL A 1 199 ? -17.033 -4.821 22.399 1.00 85.50 199 VAL A N 1
ATOM 1530 C CA . VAL A 1 199 ? -17.808 -4.777 21.152 1.00 85.50 199 VAL A CA 1
ATOM 1531 C C . VAL A 1 199 ? -18.480 -3.417 20.975 1.00 85.50 199 VAL A C 1
ATOM 1533 O O . VAL A 1 199 ? -18.389 -2.830 19.896 1.00 85.50 199 VAL A O 1
ATOM 1536 N N . ALA A 1 200 ? -19.127 -2.887 22.016 1.00 85.75 200 ALA A N 1
ATOM 1537 C CA . ALA A 1 200 ? -19.761 -1.572 21.969 1.00 85.75 200 ALA A CA 1
ATOM 1538 C C . ALA A 1 200 ? -18.747 -0.472 21.620 1.00 85.75 200 ALA A C 1
ATOM 1540 O O . ALA A 1 200 ? -19.031 0.394 20.794 1.00 85.75 200 ALA A O 1
ATOM 1541 N N . SER A 1 201 ? -17.533 -0.559 22.169 1.00 85.81 201 SER A N 1
ATOM 1542 C CA . SER A 1 201 ? -16.474 0.428 21.949 1.00 85.81 201 SER A CA 1
ATOM 1543 C C . SER A 1 201 ? -15.859 0.424 20.542 1.00 85.81 201 SER A C 1
ATOM 1545 O O . SER A 1 201 ? -15.169 1.382 20.194 1.00 85.81 201 SER A O 1
ATOM 1547 N N . LEU A 1 202 ? -16.074 -0.641 19.757 1.00 85.50 202 LEU A N 1
ATOM 1548 C CA . LEU A 1 202 ? -15.523 -0.835 18.405 1.00 85.50 202 LEU A CA 1
ATOM 1549 C C . LEU A 1 202 ? -16.589 -0.792 17.304 1.00 85.50 202 LEU A C 1
ATOM 1551 O O . LEU A 1 202 ? -16.252 -0.842 16.120 1.00 85.50 202 LEU A O 1
ATOM 1555 N N . LYS A 1 203 ? -17.869 -0.714 17.684 1.00 83.88 203 LYS A N 1
ATOM 1556 C CA . LYS A 1 203 ? -18.986 -0.670 16.739 1.00 83.88 203 LYS A CA 1
ATOM 1557 C C . LYS A 1 203 ? -19.123 0.662 16.012 1.00 83.88 203 LYS A C 1
ATOM 1559 O O . LYS A 1 203 ? -19.644 0.620 14.916 1.00 83.88 203 LYS A O 1
ATOM 1564 N N . ASN A 1 204 ? -18.704 1.782 16.608 1.00 87.69 204 ASN A N 1
ATOM 1565 C CA . ASN A 1 204 ? -18.747 3.125 16.005 1.00 87.69 204 ASN A CA 1
ATOM 1566 C C . ASN A 1 204 ? -17.642 4.004 16.621 1.00 87.69 204 ASN A C 1
ATOM 1568 O O . ASN A 1 204 ? -17.909 4.950 17.368 1.00 87.69 204 ASN A O 1
ATOM 1572 N N . TYR A 1 205 ? -16.378 3.632 16.426 1.00 93.31 205 TYR A N 1
ATOM 1573 C CA . TYR A 1 205 ? -15.268 4.357 17.036 1.00 93.31 205 TYR A CA 1
ATOM 1574 C C . TYR A 1 205 ? -14.846 5.538 16.156 1.00 93.31 205 TYR A C 1
ATOM 1576 O O . TYR A 1 205 ? -14.171 5.362 15.142 1.00 93.31 205 TYR A O 1
ATOM 1584 N N . VAL A 1 206 ? -15.220 6.750 16.563 1.00 95.75 206 VAL A N 1
ATOM 1585 C CA . VAL A 1 206 ? -14.786 7.997 15.918 1.00 95.75 206 VAL A CA 1
ATOM 1586 C C . VAL A 1 206 ? -13.405 8.389 16.436 1.00 95.75 206 VAL A C 1
ATOM 1588 O O . VAL A 1 206 ? -13.186 8.466 17.648 1.00 95.75 206 VAL A O 1
ATOM 1591 N N . TYR A 1 207 ? -12.471 8.644 15.525 1.00 96.06 207 TYR A N 1
ATOM 1592 C CA . TYR A 1 207 ? -11.098 9.019 15.832 1.00 96.06 207 TYR A CA 1
ATOM 1593 C C . TYR A 1 207 ? -10.724 10.349 15.177 1.00 96.06 207 TYR A C 1
ATOM 1595 O O . TYR A 1 207 ? -10.981 10.577 14.000 1.00 96.06 207 TYR A O 1
ATOM 1603 N N . ASN A 1 208 ? -10.044 11.200 15.942 1.00 95.44 208 ASN A N 1
ATOM 1604 C CA . ASN A 1 208 ? -9.543 12.497 15.478 1.00 95.44 208 ASN A CA 1
ATOM 1605 C C . ASN A 1 208 ? -8.108 12.373 14.951 1.00 95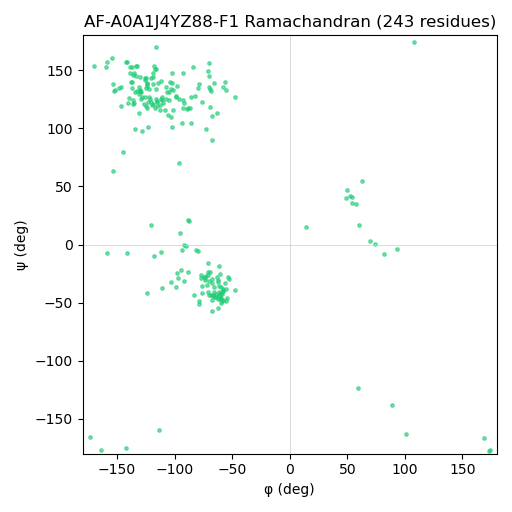.44 208 ASN A C 1
ATOM 1607 O O . ASN A 1 208 ? -7.690 13.099 14.055 1.00 95.44 208 ASN A O 1
ATOM 1611 N N . ILE A 1 209 ? -7.338 11.445 15.530 1.00 95.88 209 ILE A N 1
ATOM 1612 C CA . ILE A 1 209 ? -5.954 11.154 15.157 1.00 95.88 209 ILE A CA 1
ATOM 1613 C C . ILE A 1 209 ? -5.860 9.663 14.865 1.00 95.88 209 ILE A C 1
ATOM 1615 O O . ILE A 1 209 ? -6.228 8.838 15.703 1.00 95.88 209 ILE A O 1
ATOM 1619 N N . GLY A 1 210 ? -5.341 9.321 13.693 1.00 96.06 210 GLY A N 1
ATOM 1620 C CA . GLY A 1 210 ? -5.007 7.956 13.312 1.00 96.06 210 GLY A CA 1
ATOM 1621 C C . GLY A 1 210 ? -3.555 7.881 12.868 1.00 96.06 210 GLY A C 1
ATOM 1622 O O . GLY A 1 210 ? -3.055 8.797 12.223 1.00 96.06 210 GLY A O 1
ATOM 1623 N N . ALA A 1 211 ? -2.869 6.803 13.217 1.00 96.88 211 ALA A N 1
ATOM 1624 C CA . ALA A 1 211 ? -1.534 6.499 12.734 1.00 96.88 211 ALA A CA 1
ATOM 1625 C C . ALA A 1 211 ? -1.437 5.013 12.393 1.00 96.88 211 ALA A C 1
ATOM 1627 O O . ALA A 1 211 ? -1.950 4.165 13.121 1.00 96.88 211 ALA A O 1
ATOM 1628 N N . LEU A 1 212 ? -0.755 4.702 11.299 1.00 96.69 212 LEU A N 1
ATOM 1629 C CA . LEU A 1 212 ? -0.441 3.352 10.866 1.00 96.69 212 LEU A CA 1
ATOM 1630 C C . LEU A 1 212 ? 1.070 3.254 10.687 1.00 96.69 212 LEU A C 1
ATOM 1632 O O . LEU A 1 212 ? 1.652 3.948 9.858 1.00 96.69 212 LEU A O 1
ATOM 1636 N N . LYS A 1 213 ? 1.706 2.373 11.452 1.00 98.00 213 LYS A N 1
ATOM 1637 C CA . LYS A 1 213 ? 3.101 1.993 11.243 1.00 98.00 213 LYS A CA 1
ATOM 1638 C C . LYS A 1 213 ? 3.159 0.647 10.551 1.00 98.00 213 LYS A C 1
ATOM 1640 O O . LYS A 1 213 ? 2.404 -0.250 10.915 1.00 98.00 213 LYS A O 1
ATOM 1645 N N . THR A 1 214 ? 4.063 0.494 9.596 1.00 97.06 214 THR A N 1
ATOM 1646 C CA . THR A 1 214 ? 4.362 -0.799 8.977 1.00 97.06 214 THR A CA 1
ATOM 1647 C C . THR A 1 214 ? 5.821 -1.171 9.219 1.00 97.06 214 THR A C 1
ATOM 1649 O O . THR A 1 214 ? 6.690 -0.300 9.160 1.00 97.06 214 THR A O 1
ATOM 1652 N N . SER A 1 215 ? 6.081 -2.438 9.544 1.00 97.00 215 SER A N 1
ATOM 1653 C CA . SER A 1 215 ? 7.421 -3.010 9.705 1.00 97.00 215 SER A CA 1
ATOM 1654 C C . SER A 1 215 ? 7.479 -4.436 9.145 1.00 97.00 215 SER A C 1
ATOM 1656 O O . SER A 1 215 ? 6.456 -5.111 9.038 1.00 97.00 215 SER A O 1
ATOM 1658 N N . LEU A 1 216 ? 8.673 -4.908 8.784 1.00 95.81 216 LEU A N 1
ATOM 1659 C CA . LEU A 1 216 ? 8.923 -6.307 8.426 1.00 95.81 216 LEU A CA 1
ATOM 1660 C C . LEU A 1 216 ? 9.769 -6.979 9.512 1.00 95.81 216 LEU A C 1
ATOM 1662 O O . LEU A 1 216 ? 10.897 -6.555 9.755 1.00 95.81 216 LEU A O 1
ATOM 1666 N N . GLU A 1 217 ? 9.261 -8.053 10.116 1.00 96.62 217 GLU A N 1
ATOM 1667 C CA . GLU A 1 217 ? 9.953 -8.805 11.170 1.00 96.62 217 GLU A CA 1
ATOM 1668 C C . GLU A 1 217 ? 9.832 -10.313 10.936 1.00 96.62 217 GLU A C 1
ATOM 1670 O O . GLU A 1 217 ? 8.732 -10.862 10.899 1.00 96.62 217 GLU A O 1
ATOM 1675 N N . ASN A 1 218 ? 10.970 -11.004 10.795 1.00 94.81 218 ASN A N 1
ATOM 1676 C CA . ASN A 1 218 ? 11.022 -12.455 10.553 1.00 94.81 218 ASN A CA 1
ATOM 1677 C C . ASN A 1 218 ? 10.106 -12.910 9.398 1.00 94.81 218 ASN A C 1
ATOM 1679 O O . ASN A 1 218 ? 9.340 -13.857 9.545 1.00 94.81 218 ASN A O 1
ATOM 1683 N N . ASP A 1 219 ? 10.163 -12.200 8.266 1.00 92.75 219 ASP A N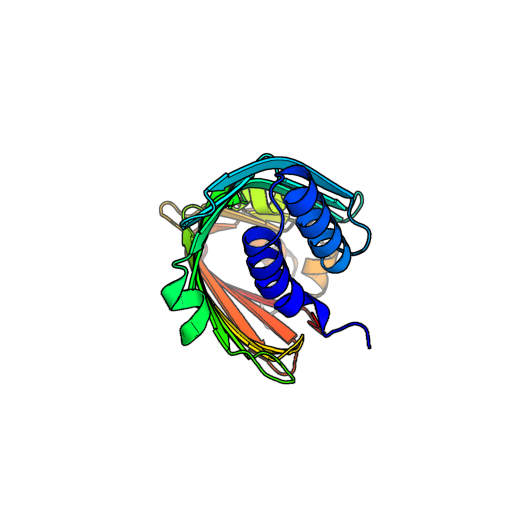 1
ATOM 1684 C CA . ASP A 1 219 ? 9.299 -12.400 7.092 1.00 92.75 219 ASP A CA 1
ATOM 1685 C C . ASP A 1 219 ? 7.786 -12.207 7.366 1.00 92.75 219 ASP A C 1
ATOM 1687 O O . ASP A 1 219 ? 6.959 -12.598 6.549 1.00 92.75 219 ASP A O 1
ATOM 1691 N N . ASN A 1 220 ? 7.396 -11.572 8.476 1.00 93.31 220 ASN A N 1
ATOM 1692 C CA . ASN A 1 220 ? 6.020 -11.140 8.731 1.00 93.31 220 ASN A CA 1
ATOM 1693 C C . ASN A 1 220 ? 5.898 -9.637 8.504 1.00 93.31 220 ASN A C 1
ATOM 1695 O O . ASN A 1 220 ? 6.719 -8.862 8.999 1.00 93.31 220 ASN A O 1
ATOM 1699 N N . LEU A 1 221 ? 4.857 -9.219 7.788 1.00 93.00 221 LEU A N 1
ATOM 1700 C CA . LEU A 1 221 ? 4.537 -7.804 7.639 1.00 93.00 221 LEU A CA 1
ATOM 1701 C C . LEU A 1 221 ? 3.609 -7.394 8.784 1.00 93.00 221 LEU A C 1
ATOM 1703 O O . LEU A 1 221 ? 2.505 -7.921 8.922 1.00 93.00 221 LEU A O 1
ATOM 1707 N N . ILE A 1 222 ? 4.079 -6.481 9.621 1.00 94.50 222 ILE A N 1
ATOM 1708 C CA . ILE A 1 222 ? 3.385 -6.022 10.818 1.00 94.50 222 ILE A CA 1
ATOM 1709 C C . ILE A 1 222 ? 2.815 -4.637 10.546 1.00 94.50 222 ILE A C 1
ATOM 1711 O O . ILE A 1 222 ? 3.516 -3.737 10.087 1.00 94.50 222 ILE A O 1
ATOM 1715 N N . PHE A 1 223 ? 1.542 -4.459 10.870 1.00 95.19 223 PHE A N 1
ATOM 1716 C CA . PHE A 1 223 ? 0.844 -3.184 10.834 1.00 95.19 223 PHE A CA 1
ATOM 1717 C C . PHE A 1 223 ? 0.410 -2.823 12.249 1.00 95.19 223 PHE A C 1
ATOM 1719 O O . PHE A 1 223 ? -0.380 -3.538 12.859 1.00 95.19 223 PHE A O 1
ATOM 1726 N N . THR A 1 224 ? 0.916 -1.715 12.779 1.00 95.94 224 THR A N 1
ATOM 1727 C CA . THR A 1 224 ? 0.495 -1.176 14.076 1.00 95.94 224 THR A CA 1
ATOM 1728 C C . THR A 1 224 ? -0.371 0.047 13.847 1.00 95.94 224 THR A C 1
ATOM 1730 O O . THR A 1 224 ? 0.112 1.078 13.383 1.00 95.94 224 THR A O 1
ATOM 1733 N N . VAL A 1 225 ? -1.651 -0.076 14.171 1.00 94.88 225 VAL A N 1
ATOM 1734 C CA . VAL A 1 225 ? -2.643 0.991 14.065 1.00 94.88 225 VAL A CA 1
ATOM 1735 C C . VAL A 1 225 ? -2.824 1.620 15.439 1.00 94.88 225 VAL A C 1
ATOM 1737 O O . VAL A 1 225 ? -3.097 0.914 16.406 1.00 94.88 225 VAL A O 1
ATOM 1740 N N . SER A 1 226 ? -2.715 2.940 15.520 1.00 96.25 226 SER A N 1
ATOM 1741 C CA . SER A 1 226 ? -2.963 3.736 16.720 1.00 96.25 226 SER A CA 1
ATOM 1742 C C . SER A 1 226 ? -4.011 4.792 16.412 1.00 96.25 226 SE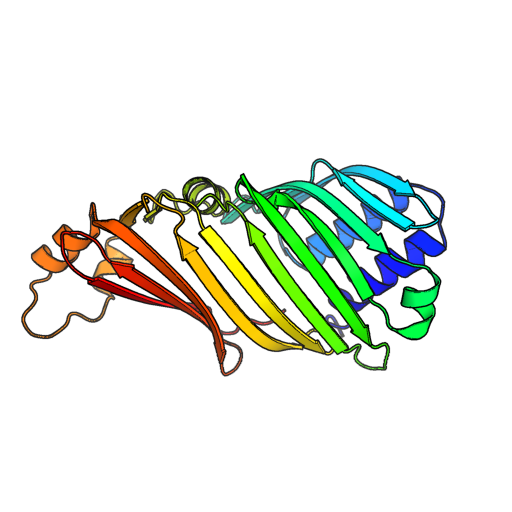R A C 1
ATOM 1744 O O . SER A 1 226 ? -3.782 5.667 15.584 1.00 96.25 226 SER A O 1
ATOM 1746 N N . LEU A 1 227 ? -5.149 4.729 17.092 1.00 95.69 227 LEU A N 1
ATOM 1747 C CA . LEU A 1 227 ? -6.241 5.680 16.945 1.00 95.69 227 LEU A CA 1
ATOM 1748 C C . LEU A 1 227 ? -6.504 6.396 18.273 1.00 95.69 227 LEU A C 1
ATOM 1750 O O . LEU A 1 227 ? -6.391 5.804 19.351 1.00 95.69 227 LEU A O 1
ATOM 1754 N N . SER A 1 228 ? -6.856 7.675 18.198 1.00 95.94 228 SER A N 1
ATOM 1755 C CA . SER A 1 228 ? -7.234 8.498 19.344 1.00 95.94 228 SER A CA 1
ATOM 1756 C C . SER A 1 228 ? -8.468 9.320 18.999 1.00 95.94 228 SER A C 1
ATOM 1758 O O . SER A 1 228 ? -8.457 10.098 18.045 1.00 95.94 228 SER A O 1
ATOM 1760 N N . GLY A 1 229 ? -9.509 9.177 19.810 1.00 94.62 229 GLY A N 1
ATOM 1761 C CA . GLY A 1 229 ? -10.781 9.880 19.688 1.00 94.62 229 GLY A CA 1
ATOM 1762 C C . GLY A 1 229 ? -11.337 10.256 21.057 1.00 94.62 229 GLY A C 1
ATOM 1763 O O . GLY A 1 229 ? -10.685 10.043 22.082 1.00 94.62 229 GLY A O 1
ATOM 1764 N N . GLU A 1 230 ? -12.548 10.805 21.079 1.00 92.06 230 GLU A N 1
ATOM 1765 C CA . GLU A 1 230 ? -13.204 11.272 22.310 1.00 92.06 230 GLU A CA 1
ATOM 1766 C C . GLU A 1 230 ? -13.453 10.134 23.312 1.00 92.06 230 GLU A C 1
ATOM 1768 O O . GLU A 1 230 ? -13.334 10.316 24.519 1.00 92.06 230 GLU A O 1
ATOM 1773 N N . THR A 1 231 ? -13.696 8.918 22.814 1.00 90.69 231 THR A N 1
ATOM 1774 C CA . THR A 1 231 ? -13.937 7.709 23.625 1.00 90.69 231 THR A CA 1
ATOM 1775 C C . THR A 1 231 ? -12.643 6.963 24.007 1.00 90.69 231 THR A C 1
ATOM 1777 O O . THR A 1 231 ? -12.645 5.770 24.345 1.00 90.69 231 THR A O 1
ATOM 1780 N N . GLY A 1 232 ? -11.503 7.659 23.947 1.00 92.06 232 GLY A N 1
ATOM 1781 C CA . GLY A 1 232 ? -10.187 7.175 24.362 1.00 92.06 232 GLY A CA 1
ATOM 1782 C C . GLY A 1 232 ? -9.301 6.717 23.203 1.00 92.06 232 GLY A C 1
ATOM 1783 O O . GLY A 1 232 ? -9.536 7.056 22.048 1.00 92.06 232 GLY A O 1
ATOM 1784 N N . LYS A 1 233 ? -8.249 5.947 23.515 1.00 93.44 233 LYS A N 1
ATOM 1785 C CA . LYS A 1 233 ? -7.258 5.445 22.543 1.00 93.44 233 LYS A CA 1
ATOM 1786 C C . LYS A 1 233 ? -7.507 3.982 22.188 1.00 93.44 233 LYS A C 1
ATOM 1788 O O . LYS A 1 233 ? -7.925 3.202 23.048 1.00 93.44 233 LYS A O 1
ATOM 1793 N N . ARG A 1 234 ? -7.203 3.590 20.951 1.00 90.56 234 ARG A N 1
ATOM 1794 C CA . ARG A 1 234 ? -7.236 2.199 20.477 1.00 90.56 234 ARG A CA 1
ATOM 1795 C C . ARG A 1 234 ? -5.934 1.876 19.759 1.00 90.56 234 ARG A C 1
ATOM 1797 O O . ARG A 1 234 ? -5.447 2.682 18.977 1.00 90.56 234 ARG A O 1
ATOM 1804 N N . ASN A 1 235 ? -5.362 0.711 20.048 1.00 91.50 235 ASN A N 1
ATOM 1805 C CA . ASN A 1 235 ? -4.168 0.228 19.366 1.00 91.50 235 ASN A CA 1
ATOM 1806 C C . ASN A 1 235 ? -4.411 -1.201 18.900 1.00 91.50 235 ASN A C 1
ATOM 1808 O O . ASN A 1 235 ? -4.860 -2.028 19.694 1.00 91.50 235 ASN A O 1
ATOM 1812 N N . PHE A 1 236 ? -4.091 -1.475 17.642 1.00 88.00 236 PHE A N 1
ATOM 1813 C CA . PHE A 1 236 ? -4.234 -2.789 17.032 1.00 88.00 236 PHE A CA 1
ATOM 1814 C C . PHE A 1 236 ? -2.930 -3.168 16.350 1.00 88.00 236 PHE A C 1
ATOM 1816 O O . PHE A 1 236 ? -2.265 -2.321 15.752 1.00 88.00 236 PHE A O 1
ATOM 1823 N N . THR A 1 237 ? -2.602 -4.451 16.396 1.00 89.88 237 THR A N 1
ATOM 1824 C CA . THR A 1 237 ? -1.512 -5.015 15.609 1.00 89.88 237 THR A CA 1
ATOM 1825 C C . THR A 1 237 ? -2.098 -6.067 14.688 1.00 89.88 237 THR A C 1
ATOM 1827 O O . THR A 1 237 ? -2.716 -7.025 15.147 1.00 89.88 237 THR A O 1
ATOM 1830 N N . VAL A 1 238 ? -1.919 -5.873 13.386 1.00 87.94 238 VAL A N 1
ATOM 1831 C CA . VAL A 1 238 ? -2.271 -6.854 12.360 1.00 87.94 238 VAL A CA 1
ATOM 1832 C C . VAL A 1 238 ? -0.974 -7.439 11.832 1.00 87.94 238 VAL A C 1
ATOM 1834 O O . VAL A 1 238 ? -0.085 -6.703 11.408 1.00 87.94 238 VAL A O 1
ATOM 1837 N N . VAL A 1 239 ? -0.861 -8.763 11.875 1.00 88.44 239 VAL A N 1
ATOM 1838 C CA . VAL A 1 239 ? 0.318 -9.485 11.396 1.00 88.44 239 VAL A CA 1
ATOM 1839 C C . VAL A 1 239 ? -0.076 -10.285 10.166 1.00 88.44 239 VAL A C 1
ATOM 1841 O O . VAL A 1 239 ? -0.952 -11.145 10.228 1.00 88.44 239 VAL A O 1
ATOM 1844 N N . LEU A 1 240 ? 0.573 -9.997 9.042 1.00 87.12 240 LEU A N 1
ATOM 1845 C CA . LEU A 1 240 ? 0.495 -10.816 7.844 1.00 87.12 240 LEU A CA 1
ATOM 1846 C C . LEU A 1 240 ? 1.662 -11.802 7.859 1.00 87.12 240 LEU A C 1
ATOM 1848 O O . LEU A 1 240 ? 2.816 -11.429 7.628 1.00 87.12 24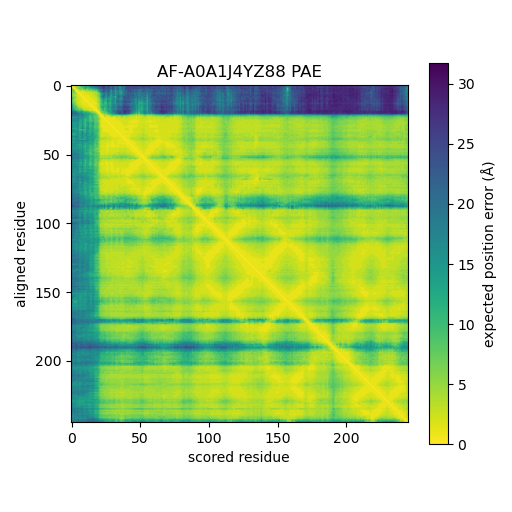0 LEU A O 1
ATOM 1852 N N . HIS A 1 241 ? 1.337 -13.052 8.175 1.00 89.69 241 HIS A N 1
ATOM 1853 C CA . HIS A 1 241 ? 2.310 -14.127 8.303 1.00 89.69 241 HIS A CA 1
ATOM 1854 C C . HIS A 1 241 ? 2.886 -14.565 6.959 1.00 89.69 241 HIS A C 1
ATOM 1856 O O . HIS A 1 241 ? 2.196 -14.525 5.939 1.00 89.69 241 HIS A O 1
ATOM 1862 N N . ASP A 1 242 ? 4.142 -15.023 6.983 1.00 89.50 242 ASP A N 1
ATOM 1863 C CA . ASP A 1 242 ? 4.830 -15.594 5.818 1.00 89.50 242 ASP A CA 1
ATOM 1864 C C . ASP A 1 242 ? 4.784 -14.684 4.580 1.00 89.50 242 ASP A C 1
ATOM 1866 O O . ASP A 1 242 ? 4.585 -15.140 3.447 1.00 89.50 242 ASP A O 1
ATOM 1870 N N . PHE A 1 243 ? 4.983 -13.381 4.788 1.00 83.12 243 PHE A N 1
ATOM 1871 C CA . PHE A 1 243 ? 4.972 -12.377 3.737 1.00 83.12 243 PHE A CA 1
ATOM 1872 C C . PHE A 1 243 ? 6.168 -12.563 2.794 1.00 83.12 243 PHE A C 1
ATOM 1874 O O . PHE A 1 243 ? 7.261 -12.024 2.980 1.00 83.12 243 PHE A O 1
ATOM 1881 N N . LYS A 1 244 ? 5.947 -13.374 1.758 1.00 76.31 244 LYS A N 1
ATOM 1882 C CA . LYS A 1 244 ? 6.928 -13.738 0.735 1.00 76.31 244 LYS A CA 1
ATOM 1883 C C . LYS A 1 244 ? 6.468 -13.190 -0.613 1.00 76.31 244 LYS A C 1
ATOM 1885 O O . LYS A 1 244 ? 5.409 -13.577 -1.107 1.00 76.31 244 LYS A O 1
ATOM 1890 N N . ILE A 1 245 ? 7.288 -12.320 -1.206 1.00 61.16 245 ILE A N 1
ATOM 1891 C CA . ILE A 1 245 ? 7.142 -11.831 -2.589 1.00 61.16 245 ILE A CA 1
ATOM 1892 C C . ILE A 1 245 ? 7.937 -12.731 -3.550 1.00 61.16 245 ILE A C 1
ATOM 1894 O O . ILE A 1 245 ? 9.034 -13.225 -3.180 1.00 61.16 245 ILE A O 1
#

Secondary structure (DSSP, 8-state):
-TTSHHHHHHHHHHHHHHH---HHHHHHHHHHHHHHHSTT-EEEEEEEEEETTTEEEEEEEEEEETTTEEEEEEEEEEEE-HHHHHHT-EEEEEEEEETTEEEEEEEEEE-SSS-EEEEEEEEEEEEHHHHHHHTT-TTTEEE-SEEEEEEEEEEETTEEEEEEEEEEEPTT-EEEEE--HHHHHTS-PPTT--HHHHHHHHSSEEESEEEEEEEEETTEEEEEEEEEETTEEEEEEEEETT---

Foldseek 3Di:
DLQLQQLCLVVVLLVVLLPDDDFVVSQVSNQVSLCSVLPQWDWDWDTWDDDNQWKIKTAFIWTDNPPFFIWTWGMKMKTDHPVCCVPWNKIWIKTAPGQNWIKTWIKTWADDPWIKIKIKIWTGFRFQQSVCVRGVVVQFKGKGFGKTWIWIWIDTGQDTPKIKMKIKTDPQGIWIAGNRVVVLVPDDDDPPADSVNSNVCRHTPGFRIKMWIWIADPQKIKIWIWTQDPSGIDIDIDIHPNNTD